Protein AF-A0A7J6W0R5-F1 (afdb_monomer)

Nearest PDB structures (foldseek):
  5ahw-assembly3_E  TM=4.841E-01  e=9.184E-01  Mycolicibacterium smegmatis MC2 155
  2y4j-assembly1_A  TM=5.210E-01  e=4.294E+00  Rhodothermus marinus
  6kpb-assembly1_C-2  TM=5.806E-01  e=5.167E+00  Arabidopsis thaliana
  1zp4-assembly1_B  TM=4.751E-01  e=4.037E+00  Escherichia coli
  6pey-assembly2_B  TM=4.528E-01  e=3.795E+00  Escherichia coli

pLDDT: mean 73.83, std 18.65, range [27.36, 92.0]

Organism: Thalictrum thalictroides (NCBI:txid46969)

Secondary structure (DSSP, 8-state):
---TT--EEEEEETTSSS-EEEEEE-TTT-----TTTTT-TT--------PPPHHHHHHHHTTS---EEEEE--S--HHHHHHHHHHHHHHHTT-SEEEEEEE--GGGHHHHHHHHHHHHGGG--SEEEEEEEES---S--STHHHHHHHHHHHHHTTSSS------TTTHHHHHHTT-----------------------------------

InterPro domains:
  IPR017896 4Fe-4S ferredoxin-type, iron-sulphur binding domain [PS51379] (21-50)
  IPR017900 4Fe-4S ferredoxin, iron-sulphur binding, conserved site [PS00198] (30-41)
  IPR021039 Iron-sulphur binding protein LdpA, C-terminal [PF12617] (60-213)
  IPR057431 Light dependent period A-like, Fe-S cluster-binding domain [PF25160] (2-49)

Sequence (213 aa):
MVCPANAISLTVNNADVHTKLKGGVITERCYGCGRCFPVCPYDKTSSIMYVRDATATSELLKRNDVDAVEIHISGRQAHNFEEFWNSLKDSIGHLKLIAVSLPDVGDLTVSLMSMMYTIMEPHLHCYNLWQLDGRPMSGDIGRGATRGAIRFACRLVTLKNRPRGTNRHTIDGLKREGLFQTSYLENNCRDEKSEVQSLDSPPSLIGGVAYGG

Foldseek 3Di:
DQQPLPQWDWDFDPPDPDGDIDTGGNPLRDPPPCSVQVVPPPNPDDDDDDDDDLVSVLVVLQVLPAQEDEAEDAPPDCVVLLVSLVSNLNRQVSYQEYEYEYACPDPCVVVSVVSSCVSCVVRHPHHYHYAYQNDGDPVDPDPVSLVSQLVSLVRQLVDPDHDAAEDDVNQVVCVVVVNDDDPPPPPPPDDDDDDDDDDDDDPSDHNGHYDDD

Structure (mmCIF, N/CA/C/O backbone):
data_AF-A0A7J6W0R5-F1
#
_entry.id   AF-A0A7J6W0R5-F1
#
loop_
_atom_site.group_PDB
_atom_site.id
_atom_site.type_symbol
_atom_site.label_atom_id
_atom_site.label_alt_id
_atom_site.label_comp_id
_atom_site.label_asym_id
_atom_site.label_entity_id
_atom_site.label_seq_id
_atom_site.pdbx_PDB_ins_code
_atom_site.Cartn_x
_atom_site.Cartn_y
_atom_site.Cartn_z
_atom_site.occupancy
_atom_site.B_iso_or_equiv
_atom_site.auth_seq_id
_atom_site.auth_comp_id
_atom_site.auth_asym_id
_atom_site.auth_atom_id
_atom_site.pdbx_PDB_model_num
ATOM 1 N N . MET A 1 1 ? -2.611 -8.319 -23.092 1.00 72.31 1 MET A N 1
ATOM 2 C CA . MET A 1 1 ? -1.541 -7.357 -22.741 1.00 72.31 1 MET A CA 1
ATOM 3 C C . MET A 1 1 ? -0.658 -7.994 -21.671 1.00 72.31 1 MET A C 1
ATOM 5 O O . MET A 1 1 ? -1.206 -8.456 -20.681 1.00 72.31 1 MET A O 1
ATOM 9 N N . VAL A 1 2 ? 0.663 -8.087 -21.880 1.00 86.88 2 VAL A N 1
ATOM 10 C CA . VAL A 1 2 ? 1.601 -8.702 -20.909 1.00 86.88 2 VAL A CA 1
ATOM 11 C C . VAL A 1 2 ? 1.889 -7.763 -19.738 1.00 86.88 2 VAL A C 1
ATOM 13 O O . VAL A 1 2 ? 1.762 -8.158 -18.583 1.00 86.88 2 VAL A O 1
ATOM 16 N N . CYS A 1 3 ? 2.279 -6.520 -20.039 1.00 89.50 3 CYS A N 1
ATOM 17 C CA . CYS A 1 3 ? 2.598 -5.499 -19.048 1.00 89.50 3 CYS A CA 1
ATOM 18 C C . CYS A 1 3 ? 1.397 -4.557 -18.879 1.00 89.50 3 CYS A C 1
ATOM 20 O O . CYS A 1 3 ? 1.148 -3.772 -19.796 1.00 89.50 3 CYS A O 1
ATOM 22 N N . PRO A 1 4 ? 0.675 -4.596 -17.744 1.00 86.94 4 PRO A N 1
ATOM 23 C CA . PRO A 1 4 ? -0.504 -3.752 -17.538 1.00 86.94 4 PRO A CA 1
ATOM 24 C C . PRO A 1 4 ? -0.189 -2.253 -17.589 1.00 86.94 4 PRO A C 1
ATOM 26 O O . PRO A 1 4 ? -0.980 -1.477 -18.105 1.00 86.94 4 PRO A O 1
ATOM 29 N N . ALA A 1 5 ? 1.001 -1.854 -17.132 1.00 86.50 5 ALA A N 1
ATOM 30 C CA . ALA A 1 5 ? 1.450 -0.460 -17.146 1.00 86.50 5 ALA A CA 1
ATOM 31 C C . ALA A 1 5 ? 2.044 -0.003 -18.491 1.00 86.50 5 ALA A C 1
ATOM 33 O O . ALA A 1 5 ? 2.631 1.077 -18.569 1.00 86.50 5 ALA A O 1
ATOM 34 N N . ASN A 1 6 ? 1.969 -0.833 -19.541 1.00 89.44 6 ASN A N 1
ATOM 35 C CA . ASN A 1 6 ? 2.582 -0.557 -20.843 1.00 89.44 6 ASN A CA 1
ATOM 36 C C . ASN A 1 6 ? 4.039 -0.045 -20.716 1.00 89.44 6 ASN A C 1
ATOM 38 O O . ASN A 1 6 ? 4.441 0.963 -21.305 1.00 89.44 6 ASN A O 1
ATOM 42 N N . ALA A 1 7 ? 4.809 -0.716 -19.854 1.00 91.19 7 ALA A N 1
ATOM 43 C CA . ALA A 1 7 ? 6.154 -0.322 -19.447 1.00 91.19 7 ALA A CA 1
ATOM 44 C C . ALA A 1 7 ? 7.253 -1.028 -20.253 1.00 91.19 7 ALA A C 1
ATOM 46 O O . ALA A 1 7 ? 8.401 -1.039 -19.832 1.00 91.19 7 ALA A O 1
ATOM 47 N N . ILE A 1 8 ? 6.921 -1.659 -21.380 1.00 90.94 8 ILE A N 1
ATOM 48 C CA . ILE A 1 8 ? 7.890 -2.329 -22.252 1.00 90.94 8 ILE A CA 1
ATOM 49 C C . ILE A 1 8 ? 7.808 -1.651 -23.612 1.00 90.94 8 ILE A C 1
ATOM 51 O O . ILE A 1 8 ? 6.757 -1.681 -24.246 1.00 90.94 8 ILE A O 1
ATOM 55 N N . SER A 1 9 ? 8.909 -1.045 -24.050 1.00 90.06 9 SER A N 1
ATOM 56 C CA . SER A 1 9 ? 9.008 -0.407 -25.361 1.00 90.06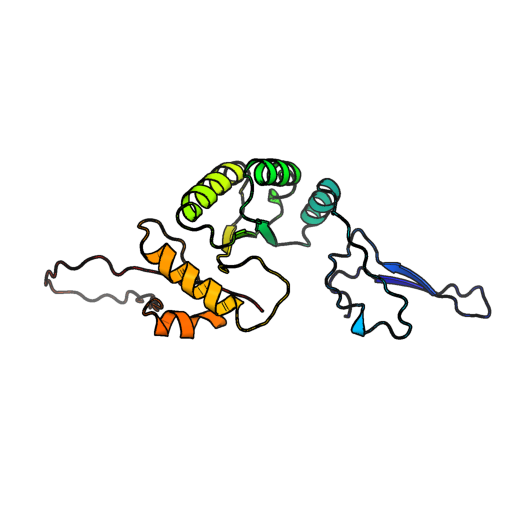 9 SER A CA 1
ATOM 57 C C . SER A 1 9 ? 10.110 -1.068 -26.166 1.00 90.06 9 SER A C 1
ATOM 59 O O . SER A 1 9 ? 11.259 -1.112 -25.732 1.00 90.06 9 SER A O 1
ATOM 61 N N . LEU A 1 10 ? 9.749 -1.596 -27.333 1.00 87.19 10 LEU A N 1
ATOM 62 C CA . LEU A 1 10 ? 10.669 -2.199 -28.286 1.00 87.19 10 LEU A CA 1
ATOM 63 C C . LEU A 1 10 ? 10.470 -1.509 -29.632 1.00 87.19 10 LEU A C 1
ATOM 65 O O . LEU A 1 10 ? 9.360 -1.440 -30.151 1.00 87.19 10 LEU A O 1
ATOM 69 N N . THR A 1 11 ? 11.558 -1.004 -30.193 1.00 82.19 11 THR A N 1
ATOM 70 C CA . THR A 1 11 ? 11.605 -0.360 -31.505 1.00 82.19 11 THR A CA 1
ATOM 71 C C . THR A 1 11 ? 12.410 -1.227 -32.458 1.00 82.19 11 THR A C 1
ATOM 73 O O . THR A 1 11 ? 13.456 -1.771 -32.094 1.00 82.19 11 THR A O 1
ATOM 76 N N . VAL A 1 12 ? 11.904 -1.384 -33.679 1.00 75.94 12 VAL A N 1
ATOM 77 C CA . VAL A 1 12 ? 12.616 -2.078 -34.753 1.00 75.94 12 VAL A CA 1
ATOM 78 C C . VAL A 1 12 ? 13.412 -1.036 -35.519 1.00 75.94 12 VAL A C 1
ATOM 80 O O . VAL A 1 12 ? 12.846 -0.064 -36.016 1.00 75.94 12 VAL A O 1
ATOM 83 N N . ASN A 1 13 ? 14.725 -1.227 -35.606 1.00 67.75 13 ASN A N 1
ATOM 84 C CA . ASN A 1 13 ? 15.558 -0.380 -36.442 1.00 67.75 13 ASN A CA 1
ATOM 85 C C . ASN A 1 13 ? 15.669 -1.028 -37.831 1.00 67.75 13 ASN A C 1
ATOM 87 O O . ASN A 1 13 ? 16.412 -1.990 -38.000 1.00 67.75 13 ASN A O 1
ATOM 91 N N . ASN A 1 14 ? 14.923 -0.516 -38.814 1.00 65.56 14 ASN A N 1
ATOM 92 C CA . ASN A 1 14 ? 14.846 -1.082 -40.175 1.00 65.56 14 ASN A CA 1
ATOM 93 C C . ASN A 1 14 ? 16.093 -0.806 -41.043 1.00 65.56 14 ASN A C 1
ATOM 95 O O . ASN A 1 14 ? 16.088 -1.105 -42.233 1.00 65.56 14 ASN A O 1
ATOM 99 N N . ALA A 1 15 ? 17.139 -0.202 -40.474 1.00 66.25 15 ALA A N 1
ATOM 100 C CA . ALA A 1 15 ? 18.350 0.195 -41.193 1.00 66.25 15 ALA A CA 1
ATOM 101 C C . ALA A 1 15 ? 19.425 -0.909 -41.283 1.00 66.25 15 ALA A C 1
ATOM 103 O O . ALA A 1 15 ? 20.372 -0.748 -42.044 1.00 66.25 15 ALA A O 1
ATOM 104 N N . ASP A 1 16 ? 19.287 -2.016 -40.542 1.00 57.34 16 ASP A N 1
ATOM 105 C CA . ASP A 1 16 ? 20.231 -3.142 -40.558 1.00 57.34 16 ASP A CA 1
ATOM 106 C C . ASP A 1 16 ? 19.579 -4.407 -41.141 1.00 57.34 16 ASP A C 1
ATOM 108 O O . ASP A 1 16 ? 18.449 -4.756 -40.799 1.00 57.34 16 ASP A O 1
ATOM 112 N N . VAL A 1 17 ? 20.332 -5.144 -41.969 1.00 58.38 17 VAL A N 1
ATOM 113 C CA . VAL A 1 17 ? 19.945 -6.441 -42.577 1.00 58.38 17 VAL A CA 1
ATOM 114 C C . VAL A 1 17 ? 19.632 -7.510 -41.513 1.00 58.38 17 VAL A C 1
ATOM 116 O O . VAL A 1 17 ? 18.913 -8.474 -41.769 1.00 58.38 17 VAL A O 1
ATOM 119 N N . HIS A 1 18 ? 20.110 -7.303 -40.284 1.00 62.31 18 HIS A N 1
ATOM 120 C CA . HIS A 1 18 ? 19.675 -8.022 -39.095 1.00 62.31 18 HIS A CA 1
ATOM 121 C C . HIS A 1 18 ? 18.742 -7.129 -38.274 1.00 62.31 18 HIS A C 1
ATOM 123 O O . HIS A 1 18 ? 19.187 -6.164 -37.655 1.00 62.31 18 HIS A O 1
ATOM 129 N N . THR A 1 19 ? 17.452 -7.470 -38.221 1.00 61.59 19 THR A N 1
ATOM 130 C CA . THR A 1 19 ? 16.448 -6.782 -37.394 1.00 61.59 19 THR A CA 1
ATOM 131 C C . THR A 1 19 ? 16.847 -6.800 -35.917 1.00 61.59 19 THR A C 1
ATOM 133 O O . THR A 1 19 ? 16.571 -7.756 -35.191 1.00 61.59 19 THR A O 1
ATOM 136 N N . LYS A 1 20 ? 17.505 -5.734 -35.455 1.00 67.38 20 LYS A N 1
ATOM 137 C CA . LYS A 1 20 ? 17.895 -5.555 -34.056 1.00 67.38 20 LYS A CA 1
ATOM 138 C C . LYS A 1 20 ? 16.805 -4.771 -33.333 1.00 67.38 20 LYS A C 1
ATOM 140 O O . LYS A 1 20 ? 16.602 -3.585 -33.592 1.00 67.38 20 LYS A O 1
ATOM 145 N N . LEU A 1 21 ? 16.108 -5.440 -32.416 1.00 71.44 21 LEU A N 1
ATOM 146 C CA . LEU A 1 21 ? 15.187 -4.784 -31.489 1.00 71.44 21 LEU A CA 1
ATOM 147 C C . LEU A 1 21 ? 15.998 -3.904 -30.527 1.00 71.44 21 LEU A C 1
ATOM 149 O O . LEU A 1 21 ? 16.928 -4.383 -29.876 1.00 71.44 21 LEU A O 1
ATOM 153 N N . LYS A 1 22 ? 15.654 -2.617 -30.443 1.00 76.75 22 LYS A N 1
ATOM 154 C CA . LYS A 1 22 ? 16.200 -1.671 -29.461 1.00 76.75 22 LYS A CA 1
ATOM 155 C C . LYS A 1 22 ? 15.103 -1.246 -28.494 1.00 76.75 22 LYS A C 1
ATOM 157 O O . LYS A 1 22 ? 14.003 -0.911 -28.922 1.00 76.75 22 LYS A O 1
ATOM 162 N N . GLY A 1 23 ? 15.411 -1.221 -27.204 1.00 84.00 23 GLY A N 1
ATOM 163 C CA . GLY A 1 23 ? 14.486 -0.788 -26.159 1.00 84.00 23 GLY A CA 1
ATOM 164 C C . GLY A 1 23 ? 14.535 -1.699 -24.939 1.00 84.00 23 GLY A C 1
ATOM 165 O O . GLY A 1 23 ? 15.492 -2.451 -24.759 1.00 84.00 23 GLY A O 1
ATOM 166 N N . GLY A 1 24 ? 13.516 -1.615 -24.092 1.00 89.12 24 GLY A N 1
ATOM 167 C CA . GLY A 1 24 ? 13.458 -2.341 -22.834 1.00 89.12 24 GLY A CA 1
ATOM 168 C C . GLY A 1 24 ? 12.346 -1.844 -21.921 1.00 89.12 24 GLY A C 1
ATOM 169 O O . GLY A 1 24 ? 11.292 -1.390 -22.374 1.00 89.12 24 GLY A O 1
ATOM 170 N N . VAL A 1 25 ? 12.587 -1.967 -20.618 1.00 90.44 25 VAL A N 1
ATOM 171 C CA . VAL A 1 25 ? 11.647 -1.547 -19.580 1.00 90.44 25 VAL A CA 1
ATOM 172 C C . VAL A 1 25 ? 11.726 -0.032 -19.384 1.00 90.44 25 VAL A C 1
ATOM 174 O O . VAL A 1 25 ? 12.801 0.508 -19.148 1.00 90.44 25 VAL A O 1
ATOM 177 N N . ILE A 1 26 ? 10.577 0.639 -19.448 1.00 89.56 26 ILE A N 1
ATOM 178 C CA . ILE A 1 26 ? 10.395 2.036 -19.048 1.00 89.56 26 ILE A CA 1
ATOM 179 C C . ILE A 1 26 ? 10.266 2.061 -17.521 1.00 89.56 26 ILE A C 1
ATOM 181 O O . ILE A 1 26 ? 9.220 1.711 -16.962 1.00 89.56 26 ILE A O 1
ATOM 185 N N . THR A 1 27 ? 11.343 2.441 -16.840 1.00 86.25 27 THR A N 1
ATOM 186 C CA . THR A 1 27 ? 11.489 2.410 -15.375 1.00 86.25 27 THR A CA 1
ATOM 187 C C . THR A 1 27 ? 10.445 3.253 -14.641 1.00 86.25 27 THR A C 1
ATOM 189 O O . THR A 1 27 ? 9.984 2.899 -13.555 1.00 86.25 27 THR A O 1
ATOM 192 N N . GLU A 1 28 ? 9.966 4.321 -15.271 1.00 82.25 28 GLU A N 1
ATOM 193 C CA . GLU A 1 28 ? 8.994 5.260 -14.705 1.00 82.25 28 GLU A CA 1
ATOM 194 C C . GLU A 1 28 ? 7.575 4.672 -14.680 1.00 82.25 28 GLU A C 1
ATOM 196 O O . GLU A 1 28 ? 6.724 5.133 -13.919 1.00 82.25 28 GLU A O 1
ATOM 201 N N . ARG A 1 29 ? 7.315 3.628 -15.477 1.00 83.62 29 ARG A N 1
ATOM 202 C CA . ARG A 1 29 ? 6.020 2.928 -15.552 1.00 83.62 29 ARG A CA 1
ATOM 203 C C . ARG A 1 29 ? 6.056 1.537 -14.922 1.00 83.62 29 ARG A C 1
ATOM 205 O O . ARG A 1 29 ? 5.021 1.004 -14.535 1.00 83.62 29 ARG A O 1
ATOM 212 N N . CYS A 1 30 ? 7.229 0.913 -14.850 1.00 86.75 30 CYS A N 1
ATOM 213 C CA . CYS A 1 30 ? 7.358 -0.430 -14.303 1.00 86.75 30 CYS A CA 1
ATOM 214 C C . CYS A 1 30 ? 7.174 -0.421 -12.780 1.00 86.75 30 CYS A C 1
ATOM 216 O O . CYS A 1 30 ? 7.905 0.256 -12.064 1.00 86.75 30 CYS A O 1
ATOM 218 N N . TYR A 1 31 ? 6.226 -1.222 -12.296 1.00 82.88 31 TYR A N 1
ATOM 219 C CA . TYR A 1 31 ? 5.953 -1.422 -10.869 1.00 82.88 31 TYR A CA 1
ATOM 220 C C . TYR A 1 31 ? 6.352 -2.830 -10.390 1.00 82.88 31 TYR A C 1
ATOM 222 O O . TYR A 1 31 ? 5.893 -3.302 -9.357 1.00 82.88 31 TYR A O 1
ATOM 230 N N . GLY A 1 32 ? 7.182 -3.539 -11.164 1.00 86.06 32 GLY A N 1
ATOM 231 C CA . GLY A 1 32 ? 7.791 -4.795 -10.717 1.00 86.06 32 GLY A CA 1
ATOM 232 C C . GLY A 1 32 ? 6.864 -6.015 -10.661 1.00 86.06 32 GLY A C 1
ATOM 233 O O . GLY A 1 32 ? 7.223 -7.003 -10.038 1.00 86.06 32 GLY A O 1
ATOM 234 N N . CYS A 1 33 ? 5.710 -6.014 -11.344 1.00 86.00 33 CYS A N 1
ATOM 235 C CA . CYS A 1 33 ? 4.748 -7.135 -11.300 1.00 86.00 33 CYS A CA 1
ATOM 236 C C . CYS A 1 33 ? 5.267 -8.502 -11.781 1.00 86.00 33 CYS A C 1
ATOM 238 O O . CYS A 1 33 ? 4.556 -9.497 -11.671 1.00 86.00 33 CYS A O 1
ATOM 240 N N . GLY A 1 34 ? 6.436 -8.548 -12.422 1.00 88.62 34 GLY A N 1
ATOM 241 C CA . GLY A 1 34 ? 7.076 -9.781 -12.879 1.00 88.62 34 GLY A CA 1
ATOM 242 C C . GLY A 1 34 ? 6.381 -10.529 -14.025 1.00 88.62 34 GLY A C 1
ATOM 243 O O . GLY A 1 34 ? 6.931 -11.501 -14.531 1.00 88.62 34 GLY A O 1
ATOM 244 N N . ARG A 1 35 ? 5.223 -10.065 -14.515 1.00 89.81 35 ARG A N 1
ATOM 245 C CA . ARG A 1 35 ? 4.469 -10.718 -15.608 1.00 89.81 35 ARG A CA 1
ATOM 246 C C . ARG A 1 35 ? 5.262 -10.874 -16.910 1.00 89.81 35 ARG A C 1
ATOM 248 O O . ARG A 1 35 ? 4.903 -11.699 -17.742 1.00 89.81 35 ARG A O 1
ATOM 255 N N . CYS A 1 36 ? 6.320 -10.085 -17.094 1.00 90.06 36 CYS A N 1
ATOM 256 C CA . CYS A 1 36 ? 7.204 -10.161 -18.253 1.00 90.06 36 CYS A CA 1
ATOM 257 C C . CYS A 1 36 ? 8.214 -11.319 -18.201 1.00 90.06 36 CYS A C 1
ATOM 259 O O . CYS A 1 36 ? 8.622 -11.768 -19.267 1.00 90.06 36 CYS A O 1
ATOM 261 N N . PHE A 1 37 ? 8.586 -11.818 -17.015 1.00 88.44 37 PHE A N 1
ATOM 262 C CA . PHE A 1 37 ? 9.573 -12.895 -16.875 1.00 88.44 37 PHE A CA 1
ATOM 263 C C . PHE A 1 37 ? 9.149 -14.195 -17.569 1.00 88.44 37 PHE A C 1
ATOM 265 O O . PHE A 1 37 ? 9.874 -14.634 -18.457 1.00 88.44 37 PHE A O 1
ATOM 272 N N . PRO A 1 38 ? 7.980 -14.796 -17.259 1.00 89.00 38 PRO A N 1
ATOM 273 C CA . PRO A 1 38 ? 7.630 -16.110 -17.804 1.00 89.00 38 PRO A CA 1
ATOM 274 C C . PRO A 1 38 ? 7.327 -16.093 -19.307 1.00 89.00 38 PRO A C 1
ATOM 276 O O . PRO A 1 38 ? 7.194 -17.149 -19.913 1.00 89.00 38 PRO A O 1
ATOM 279 N N . VAL A 1 39 ? 7.175 -14.910 -19.909 1.00 88.94 39 VAL A N 1
ATOM 280 C CA . VAL A 1 39 ? 6.840 -14.763 -21.331 1.00 88.94 39 VAL A CA 1
ATOM 281 C C . VAL A 1 39 ? 8.016 -14.286 -22.177 1.00 88.94 39 VAL A C 1
ATOM 283 O O . VAL A 1 39 ? 7.849 -14.139 -23.384 1.00 88.94 39 VAL A O 1
ATOM 286 N N . CYS A 1 40 ? 9.179 -13.995 -21.582 1.00 86.94 40 CYS A N 1
ATOM 287 C CA . CYS A 1 40 ? 10.360 -13.590 -22.338 1.00 86.94 40 CYS A CA 1
ATOM 288 C C . CYS A 1 40 ? 10.982 -14.830 -23.004 1.00 86.94 40 CYS A C 1
ATOM 290 O O . CYS A 1 40 ? 11.569 -15.646 -22.306 1.00 86.94 40 CYS A O 1
ATOM 292 N N . PRO A 1 41 ? 10.922 -14.984 -24.340 1.00 84.19 41 PRO A N 1
ATOM 293 C CA . PRO A 1 41 ? 11.360 -16.222 -24.991 1.00 84.19 41 PRO A CA 1
ATOM 294 C C . PRO A 1 41 ? 12.887 -16.385 -25.052 1.00 84.19 41 PRO A C 1
ATOM 296 O O . PRO A 1 41 ? 13.377 -17.429 -25.465 1.00 84.19 41 PRO A O 1
ATOM 299 N N . TYR A 1 42 ? 13.642 -15.343 -24.697 1.00 83.75 42 TYR A N 1
ATOM 300 C CA . TYR A 1 42 ? 15.098 -15.285 -24.853 1.00 83.75 42 TYR A CA 1
ATOM 301 C C . TYR A 1 42 ? 15.841 -15.094 -23.525 1.00 83.75 42 TYR A C 1
ATOM 303 O O . TYR A 1 42 ? 17.039 -14.798 -23.551 1.00 83.75 42 TYR A O 1
ATOM 311 N N . ASP A 1 43 ? 15.128 -15.156 -22.394 1.00 80.19 43 ASP A N 1
ATOM 312 C CA . ASP A 1 43 ? 15.669 -14.920 -21.048 1.00 80.19 43 ASP A CA 1
ATOM 313 C C . ASP A 1 43 ? 16.497 -13.625 -20.939 1.00 80.19 43 ASP A C 1
ATOM 315 O O . ASP A 1 43 ? 17.523 -13.548 -20.265 1.00 80.19 43 ASP A O 1
ATOM 319 N N . LYS A 1 44 ? 16.067 -12.569 -21.646 1.00 84.00 44 LYS A N 1
ATOM 320 C CA . LYS A 1 44 ? 16.750 -11.259 -21.671 1.00 84.00 44 LYS A CA 1
ATOM 321 C C . LYS A 1 44 ? 16.249 -10.285 -20.606 1.00 84.00 44 LYS A C 1
ATOM 323 O O . LYS A 1 44 ? 16.729 -9.157 -20.545 1.00 84.00 44 LYS A O 1
ATOM 328 N N . THR A 1 45 ? 15.282 -10.686 -19.786 1.00 85.31 45 THR A N 1
ATOM 329 C CA . THR A 1 45 ? 14.771 -9.880 -18.672 1.00 85.31 45 THR A CA 1
ATOM 330 C C . THR A 1 45 ? 15.453 -10.274 -17.370 1.00 85.31 45 THR A C 1
ATOM 332 O O . THR A 1 45 ? 15.429 -11.442 -16.997 1.00 85.31 45 THR A O 1
ATOM 335 N N . SER A 1 46 ? 15.985 -9.297 -16.639 1.00 86.56 46 SER A N 1
ATOM 336 C CA . SER A 1 46 ? 16.535 -9.476 -15.292 1.00 86.56 46 SER A CA 1
ATOM 337 C C . SER A 1 46 ? 15.773 -8.625 -14.276 1.00 86.56 46 SER A C 1
ATOM 339 O O . SER A 1 46 ? 15.355 -7.510 -14.591 1.00 86.56 46 SER A O 1
ATOM 341 N N . SER A 1 47 ? 15.622 -9.118 -13.046 1.00 85.69 47 SER A N 1
ATOM 342 C CA . SER A 1 47 ? 15.141 -8.323 -11.911 1.00 85.69 47 SER A CA 1
ATOM 343 C C . SER A 1 47 ? 16.316 -7.703 -11.166 1.00 85.69 47 SER A C 1
ATOM 345 O O . SER A 1 47 ? 17.267 -8.407 -10.830 1.00 85.69 47 SER A O 1
ATOM 347 N N . ILE A 1 48 ? 16.208 -6.422 -10.834 1.00 85.06 48 ILE A N 1
ATOM 348 C CA . ILE A 1 48 ? 17.088 -5.765 -9.868 1.00 85.06 48 ILE A CA 1
ATOM 349 C C . ILE A 1 48 ? 16.245 -5.261 -8.703 1.00 85.06 48 ILE A C 1
ATOM 351 O O . ILE A 1 48 ? 15.128 -4.780 -8.901 1.00 85.06 48 ILE A O 1
ATOM 355 N N . MET A 1 49 ? 16.772 -5.381 -7.489 1.00 81.06 49 MET A N 1
ATOM 356 C CA . MET A 1 49 ? 16.184 -4.706 -6.340 1.00 81.06 49 MET A CA 1
ATOM 357 C C . MET A 1 49 ? 16.564 -3.233 -6.407 1.00 81.06 49 MET A C 1
ATOM 359 O O . MET A 1 49 ? 17.740 -2.898 -6.529 1.00 81.06 49 MET A O 1
ATOM 363 N N . TYR A 1 50 ? 15.570 -2.361 -6.321 1.00 80.25 50 TYR A N 1
ATOM 364 C CA . TYR A 1 50 ? 15.783 -0.929 -6.199 1.00 80.25 50 TYR A CA 1
ATOM 365 C C . TYR A 1 50 ? 14.767 -0.357 -5.220 1.00 80.25 50 TYR A C 1
ATOM 367 O O . TYR A 1 50 ? 13.652 -0.865 -5.090 1.00 80.25 50 TYR A O 1
ATOM 375 N N . VAL A 1 51 ? 15.164 0.705 -4.530 1.00 81.38 51 VAL A N 1
ATOM 376 C CA . VAL A 1 51 ? 14.231 1.542 -3.782 1.00 81.38 51 VAL A CA 1
ATOM 377 C C . VAL A 1 51 ? 13.736 2.595 -4.756 1.00 81.38 51 VAL A C 1
ATOM 379 O O . VAL A 1 51 ? 14.539 3.307 -5.362 1.00 81.38 51 VAL A O 1
ATOM 382 N N . ARG A 1 52 ? 12.421 2.653 -4.968 1.00 80.62 52 ARG A N 1
ATOM 383 C CA . ARG A 1 52 ? 11.845 3.707 -5.794 1.00 80.62 52 ARG A CA 1
ATOM 384 C C . ARG A 1 52 ? 11.873 4.999 -5.000 1.00 80.62 52 ARG A C 1
ATOM 386 O O . ARG A 1 52 ? 11.419 5.037 -3.862 1.00 80.62 52 ARG A O 1
ATOM 393 N N . ASP A 1 53 ? 12.405 6.031 -5.628 1.00 84.38 53 ASP A N 1
ATOM 394 C CA . ASP A 1 53 ? 12.436 7.359 -5.048 1.00 84.38 53 ASP A CA 1
ATOM 395 C C . ASP A 1 53 ? 11.013 7.884 -4.766 1.00 84.38 53 ASP A C 1
ATOM 397 O O . ASP A 1 53 ? 10.050 7.589 -5.493 1.00 84.38 53 ASP A O 1
ATOM 401 N N . ALA A 1 54 ? 10.882 8.650 -3.685 1.00 85.31 54 ALA A N 1
ATOM 402 C CA . ALA A 1 54 ? 9.606 9.200 -3.254 1.00 85.31 54 ALA A CA 1
ATOM 403 C C . ALA A 1 54 ? 9.060 10.232 -4.247 1.00 85.31 54 ALA A C 1
ATOM 405 O O . ALA A 1 54 ? 7.867 10.210 -4.545 1.00 85.31 54 ALA A O 1
ATOM 406 N N . THR A 1 55 ? 9.917 11.076 -4.831 1.00 86.88 55 THR A N 1
ATOM 407 C CA . THR A 1 55 ? 9.515 12.034 -5.870 1.00 86.88 55 THR A CA 1
ATOM 408 C C . THR A 1 55 ? 9.021 11.301 -7.111 1.00 86.88 55 THR A C 1
ATOM 410 O O . THR A 1 55 ? 7.945 11.611 -7.615 1.00 86.88 55 THR A O 1
ATOM 413 N N . ALA A 1 56 ? 9.730 10.263 -7.563 1.00 85.44 56 ALA A N 1
ATOM 414 C CA . ALA A 1 56 ? 9.278 9.444 -8.692 1.00 85.44 56 ALA A CA 1
ATOM 415 C C . ALA A 1 56 ? 7.923 8.754 -8.430 1.00 85.44 56 ALA A C 1
ATOM 417 O O . ALA A 1 56 ? 7.120 8.574 -9.348 1.00 85.44 56 ALA A O 1
ATOM 418 N N . THR A 1 57 ? 7.659 8.361 -7.182 1.00 87.06 57 THR A N 1
ATOM 419 C CA . THR A 1 57 ? 6.365 7.795 -6.773 1.00 87.06 57 THR A CA 1
ATOM 420 C C . THR A 1 57 ? 5.280 8.869 -6.744 1.00 87.06 57 THR A C 1
ATOM 422 O O . THR A 1 57 ? 4.226 8.665 -7.334 1.00 87.06 57 THR A O 1
ATOM 425 N N . SER A 1 58 ? 5.560 10.032 -6.157 1.00 89.12 58 SER A N 1
ATOM 426 C CA . SER A 1 58 ? 4.664 11.193 -6.128 1.00 89.12 58 SER A CA 1
ATOM 427 C C . SER A 1 58 ? 4.233 11.620 -7.537 1.00 89.12 58 SER A C 1
ATOM 429 O O . SER A 1 58 ? 3.041 11.753 -7.810 1.00 89.12 58 SER A O 1
ATOM 431 N N . GLU A 1 59 ? 5.177 11.718 -8.478 1.00 87.50 59 GLU A N 1
ATOM 432 C CA . GLU A 1 59 ? 4.877 12.038 -9.878 1.00 87.50 59 GLU A CA 1
ATOM 433 C C . GLU A 1 59 ? 4.039 10.962 -10.572 1.00 87.50 59 GLU A C 1
ATOM 435 O O . GLU A 1 59 ? 3.213 11.296 -11.417 1.00 87.50 59 GLU A O 1
ATOM 440 N N . LEU A 1 60 ? 4.194 9.680 -10.215 1.00 85.38 60 LEU A N 1
ATOM 441 C CA . LEU A 1 60 ? 3.314 8.627 -10.727 1.00 85.38 60 LEU A CA 1
AT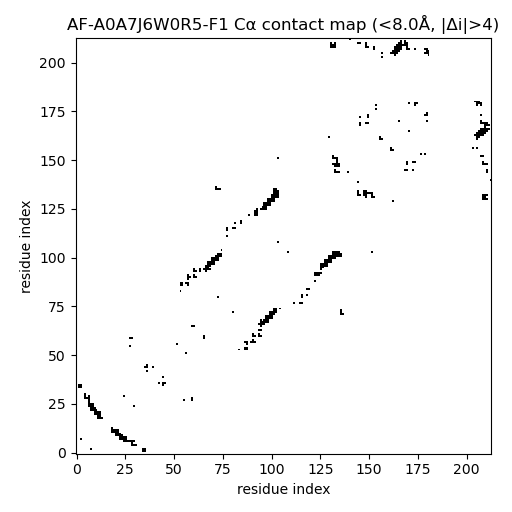OM 442 C C . LEU A 1 60 ? 1.873 8.840 -10.246 1.00 85.38 60 LEU A C 1
ATOM 444 O O . LEU A 1 60 ? 0.959 8.804 -11.062 1.00 85.38 60 LEU A O 1
ATOM 448 N N . LEU A 1 61 ? 1.672 9.089 -8.951 1.00 88.38 61 LEU A N 1
ATOM 449 C CA . LEU A 1 61 ? 0.334 9.232 -8.368 1.00 88.38 61 LEU A CA 1
ATOM 450 C C . LEU A 1 61 ? -0.413 10.466 -8.914 1.00 88.38 61 LEU A C 1
ATOM 452 O O . LEU A 1 61 ? -1.631 10.432 -9.062 1.00 88.38 61 LEU A O 1
ATOM 456 N N . LYS A 1 62 ? 0.303 11.526 -9.314 1.00 89.81 62 LYS A N 1
ATOM 457 C CA . LYS A 1 62 ? -0.283 12.730 -9.939 1.00 89.81 62 LYS A CA 1
ATOM 458 C C . LYS A 1 62 ? -0.837 12.515 -11.353 1.00 89.81 62 LYS A C 1
ATOM 460 O O . LYS A 1 62 ? -1.575 13.363 -11.852 1.00 89.81 62 LYS A O 1
ATOM 465 N N . ARG A 1 63 ? -0.501 11.411 -12.034 1.00 84.88 63 ARG A N 1
ATOM 466 C CA . ARG A 1 63 ? -0.906 11.163 -13.437 1.00 84.88 63 ARG A CA 1
ATOM 467 C C . ARG A 1 63 ? -2.391 10.830 -13.606 1.00 84.88 63 ARG A C 1
ATOM 469 O O . ARG A 1 63 ? -2.839 10.709 -14.744 1.00 84.88 63 ARG A O 1
ATOM 476 N N . ASN A 1 64 ? -3.149 10.728 -12.509 1.00 76.12 64 ASN A N 1
ATOM 477 C CA . ASN A 1 64 ? -4.575 10.376 -12.473 1.00 76.12 64 ASN A CA 1
ATOM 478 C C . ASN A 1 64 ? -4.909 9.022 -13.142 1.00 76.12 64 ASN A C 1
ATOM 480 O O . ASN A 1 64 ? -6.057 8.776 -13.502 1.00 76.12 64 ASN A O 1
ATOM 484 N N . ASP A 1 65 ? -3.919 8.143 -13.322 1.00 82.75 65 ASP A N 1
ATOM 485 C CA . ASP A 1 65 ? -4.073 6.761 -13.797 1.00 82.75 65 ASP A CA 1
ATOM 486 C C . ASP A 1 65 ? -3.959 5.732 -12.655 1.00 82.75 65 ASP A C 1
ATOM 488 O O . ASP A 1 65 ? -4.118 4.529 -12.872 1.00 82.75 65 ASP A O 1
ATOM 492 N N . VAL A 1 66 ? -3.733 6.213 -11.428 1.00 85.81 66 VAL A N 1
ATOM 493 C CA . VAL A 1 66 ? -3.715 5.436 -10.190 1.00 85.81 66 VAL A CA 1
ATOM 494 C C . VAL A 1 66 ? -4.819 5.952 -9.274 1.00 85.81 66 VAL A C 1
ATOM 496 O O . VAL A 1 66 ? -4.726 7.044 -8.728 1.00 85.81 66 VAL A O 1
ATOM 499 N N . ASP A 1 67 ? -5.861 5.144 -9.083 1.00 89.31 67 ASP A N 1
ATOM 500 C CA . ASP A 1 67 ? -6.981 5.487 -8.197 1.00 89.31 67 ASP A CA 1
ATOM 501 C C . ASP A 1 67 ? -6.709 5.139 -6.728 1.00 89.31 67 ASP A C 1
ATOM 503 O O . ASP A 1 67 ? -7.339 5.698 -5.828 1.00 89.31 67 ASP A O 1
ATOM 507 N N . ALA A 1 68 ? -5.812 4.187 -6.469 1.00 90.69 68 ALA A N 1
ATOM 508 C CA . ALA A 1 68 ? -5.570 3.670 -5.133 1.00 90.69 68 ALA A CA 1
ATOM 509 C C . ALA A 1 68 ? -4.120 3.235 -4.932 1.00 90.69 68 ALA A C 1
ATOM 511 O O . ALA A 1 68 ? -3.475 2.750 -5.863 1.00 90.69 68 ALA A O 1
ATOM 512 N N . VAL A 1 69 ? -3.640 3.350 -3.694 1.00 89.06 69 VAL A N 1
ATOM 513 C CA . VAL A 1 69 ? -2.337 2.824 -3.270 1.00 89.06 69 VAL A CA 1
ATOM 514 C C . VAL A 1 69 ? -2.498 1.943 -2.039 1.00 89.06 69 VAL A C 1
ATOM 516 O O . VAL A 1 69 ? -3.345 2.200 -1.183 1.00 89.06 69 VAL A O 1
ATOM 519 N N . GLU A 1 70 ? -1.661 0.916 -1.948 1.00 89.31 70 GLU A N 1
ATOM 520 C CA . GLU A 1 70 ? -1.504 0.082 -0.763 1.00 89.31 70 GLU A CA 1
ATOM 521 C C . GLU A 1 70 ? -0.114 0.306 -0.162 1.00 89.31 70 GLU A C 1
ATOM 523 O O . GLU A 1 70 ? 0.898 0.273 -0.865 1.00 89.31 70 GLU A O 1
ATOM 528 N N . ILE A 1 71 ? -0.066 0.551 1.145 1.00 88.12 71 ILE A N 1
ATOM 529 C CA . ILE A 1 71 ? 1.154 0.823 1.900 1.00 88.12 71 ILE A CA 1
ATOM 530 C C . ILE A 1 71 ? 1.352 -0.304 2.910 1.00 88.12 71 ILE A C 1
ATOM 532 O O . ILE A 1 71 ? 0.571 -0.445 3.849 1.00 88.12 71 ILE A O 1
ATOM 536 N N . HIS A 1 72 ? 2.423 -1.084 2.753 1.00 86.69 72 HIS A N 1
ATOM 537 C CA . HIS A 1 72 ? 2.809 -2.106 3.728 1.00 86.69 72 HIS A CA 1
ATOM 538 C C . HIS A 1 72 ? 3.769 -1.542 4.754 1.00 86.69 72 HIS A C 1
ATOM 540 O O . HIS A 1 72 ? 4.822 -1.006 4.409 1.00 86.69 72 HIS A O 1
ATOM 546 N N . ILE A 1 73 ? 3.449 -1.753 6.024 1.00 84.19 73 ILE A N 1
ATOM 547 C CA . ILE A 1 73 ? 4.286 -1.311 7.129 1.00 84.19 73 ILE A CA 1
ATOM 548 C C . ILE A 1 73 ? 4.796 -2.537 7.874 1.00 84.19 73 ILE A C 1
ATOM 550 O O . ILE A 1 73 ? 4.042 -3.436 8.218 1.00 84.19 73 ILE A O 1
ATOM 554 N N . SER A 1 74 ? 6.094 -2.585 8.164 1.00 75.19 74 SER A N 1
ATOM 555 C CA . SER A 1 74 ? 6.731 -3.723 8.845 1.00 75.19 74 SER A CA 1
ATOM 556 C C . SER A 1 74 ? 6.504 -3.751 10.367 1.00 75.19 74 SER A C 1
ATOM 558 O O . SER A 1 74 ? 7.050 -4.609 11.059 1.00 75.19 74 SER A O 1
ATOM 560 N N . GLY A 1 75 ? 5.729 -2.802 10.905 1.00 66.38 75 GLY A N 1
ATOM 561 C CA . GLY A 1 75 ? 5.498 -2.608 12.341 1.00 66.38 75 GLY A CA 1
ATOM 562 C C . GLY A 1 75 ? 6.662 -1.944 13.089 1.00 66.38 75 GLY A C 1
ATOM 563 O O . GLY A 1 75 ? 6.588 -1.776 14.304 1.00 66.38 75 GLY A O 1
ATOM 564 N N . ARG A 1 76 ? 7.745 -1.562 12.394 1.00 64.06 76 ARG A N 1
ATOM 565 C CA . ARG A 1 76 ? 8.934 -0.954 13.004 1.00 64.06 76 ARG A CA 1
ATOM 566 C C . ARG A 1 76 ? 9.003 0.542 12.696 1.00 64.06 76 ARG A C 1
ATOM 568 O O . ARG A 1 76 ? 9.257 0.930 11.565 1.00 64.06 76 ARG A O 1
ATOM 575 N N . GLN A 1 77 ? 8.879 1.329 13.764 1.00 65.69 77 GLN A N 1
ATOM 576 C CA . GLN A 1 77 ? 9.238 2.747 13.873 1.00 65.69 77 GLN A CA 1
ATOM 577 C C . GLN A 1 77 ? 8.355 3.723 13.070 1.00 65.69 77 GLN A C 1
ATOM 579 O O . GLN A 1 77 ? 8.498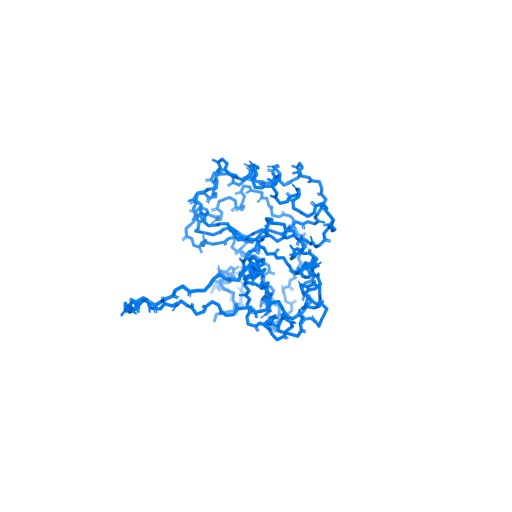 3.889 11.865 1.00 65.69 77 GLN A O 1
ATOM 584 N N . ALA A 1 78 ? 7.497 4.445 13.789 1.00 72.94 78 ALA A N 1
ATOM 585 C CA . ALA A 1 78 ? 6.562 5.435 13.255 1.00 72.94 78 ALA A CA 1
ATOM 586 C C . ALA A 1 78 ? 7.200 6.578 12.456 1.00 72.94 78 ALA A C 1
ATOM 588 O O . ALA A 1 78 ? 6.613 7.031 11.481 1.00 72.94 78 ALA A O 1
ATOM 589 N N . HIS A 1 79 ? 8.411 7.001 12.830 1.00 81.75 79 HIS A N 1
ATOM 590 C CA . HIS A 1 79 ? 9.114 8.089 12.144 1.00 81.75 79 HIS A CA 1
ATOM 591 C C . HIS A 1 79 ? 9.345 7.800 10.648 1.00 81.75 79 HIS A C 1
ATOM 593 O O . HIS A 1 79 ? 9.155 8.685 9.824 1.00 81.75 79 HIS A O 1
ATOM 599 N N . ASN A 1 80 ? 9.642 6.546 10.280 1.00 86.44 80 ASN A N 1
ATOM 600 C CA . ASN A 1 80 ? 9.798 6.136 8.881 1.00 86.44 80 ASN A CA 1
ATOM 601 C C . ASN A 1 80 ? 8.487 6.292 8.108 1.00 86.44 80 ASN A C 1
ATOM 603 O O . ASN A 1 80 ? 8.493 6.635 6.930 1.00 86.44 80 ASN A O 1
ATOM 607 N N . PHE A 1 81 ? 7.358 6.007 8.764 1.00 88.38 81 PHE A N 1
ATOM 608 C CA . PHE A 1 81 ? 6.046 6.172 8.153 1.00 88.38 81 PHE A CA 1
ATOM 609 C C . PHE A 1 81 ? 5.708 7.650 7.969 1.00 88.38 81 PHE A C 1
ATOM 611 O O . PHE A 1 81 ? 5.201 8.018 6.918 1.00 88.38 81 PHE A O 1
ATOM 618 N N . GLU A 1 82 ? 6.018 8.494 8.951 1.00 90.56 82 GLU A N 1
ATOM 619 C CA . GLU A 1 82 ? 5.821 9.940 8.852 1.00 90.56 82 GLU A CA 1
ATOM 620 C C . GLU A 1 82 ? 6.668 10.564 7.739 1.00 90.56 82 GLU A C 1
ATOM 622 O O . GLU A 1 82 ? 6.141 11.310 6.917 1.00 90.56 82 GLU A O 1
ATOM 627 N N . GLU A 1 83 ? 7.955 10.224 7.657 1.00 90.56 83 GLU A N 1
ATOM 628 C CA . GLU A 1 83 ? 8.839 10.694 6.586 1.00 90.56 83 GLU A CA 1
ATOM 629 C C . GLU A 1 83 ? 8.330 10.245 5.209 1.00 90.56 83 GLU A C 1
ATOM 631 O O . GLU A 1 83 ? 8.180 11.062 4.297 1.00 90.56 83 GLU A O 1
ATOM 636 N N . PHE A 1 84 ? 7.971 8.964 5.082 1.00 89.25 84 PHE A N 1
ATOM 637 C CA . PHE A 1 84 ? 7.371 8.418 3.869 1.00 89.25 84 PHE A CA 1
ATOM 638 C C . PHE A 1 84 ? 6.069 9.140 3.499 1.00 89.25 84 PHE A C 1
ATOM 640 O O . PHE A 1 84 ? 5.908 9.577 2.361 1.00 89.25 84 PHE A O 1
ATOM 647 N N . TRP A 1 85 ? 5.152 9.313 4.448 1.00 91.50 85 TRP A N 1
ATOM 648 C CA . TRP A 1 85 ? 3.872 9.976 4.215 1.00 91.50 85 TRP A CA 1
ATOM 649 C C . TRP A 1 85 ? 4.062 11.429 3.772 1.00 91.50 85 TRP A C 1
ATOM 651 O O . TRP A 1 85 ? 3.493 11.860 2.767 1.00 91.50 85 TRP A O 1
ATOM 661 N N . ASN A 1 86 ? 4.939 12.164 4.457 1.00 91.44 86 ASN A N 1
ATOM 662 C CA . ASN A 1 86 ? 5.275 13.544 4.122 1.00 91.44 86 ASN A CA 1
ATOM 663 C C . ASN A 1 86 ? 5.913 13.670 2.735 1.00 91.44 86 ASN A C 1
ATOM 665 O O . ASN A 1 86 ? 5.670 14.661 2.047 1.00 91.44 86 ASN A O 1
ATOM 669 N N . SER A 1 87 ? 6.675 12.667 2.293 1.00 91.00 87 SER A N 1
ATOM 670 C CA . SER A 1 87 ? 7.252 12.639 0.944 1.00 91.00 87 SER A CA 1
ATOM 671 C C . SER A 1 87 ? 6.202 12.484 -0.171 1.00 91.00 87 SER A C 1
ATOM 673 O O . SER A 1 87 ? 6.447 12.879 -1.311 1.00 91.00 87 SER A O 1
ATOM 675 N N . LEU A 1 88 ? 5.013 11.960 0.156 1.00 89.75 88 LEU A N 1
ATOM 676 C CA . LEU A 1 88 ? 3.910 11.738 -0.786 1.00 89.75 88 LEU A CA 1
ATOM 677 C C . LEU A 1 88 ? 2.778 12.768 -0.676 1.00 89.75 88 LEU A C 1
ATOM 679 O O . LEU A 1 88 ? 1.876 12.749 -1.517 1.00 89.75 88 LEU A O 1
ATOM 683 N N . LYS A 1 89 ? 2.810 13.670 0.313 1.00 84.69 89 LYS A N 1
ATOM 684 C CA . LYS A 1 89 ? 1.699 14.581 0.659 1.00 84.69 89 LYS A CA 1
ATOM 685 C C . LYS A 1 89 ? 1.114 15.345 -0.537 1.00 84.69 89 LYS A C 1
ATOM 687 O O . LYS A 1 89 ? -0.101 15.406 -0.681 1.00 84.69 89 LYS A O 1
ATOM 692 N N . ASP A 1 90 ? 1.965 15.821 -1.449 1.00 87.88 90 ASP A N 1
ATOM 693 C CA . ASP A 1 90 ? 1.552 16.620 -2.615 1.00 87.88 90 ASP A CA 1
ATOM 694 C C . ASP A 1 90 ? 0.878 15.780 -3.714 1.00 87.88 90 ASP A C 1
ATOM 696 O O . ASP A 1 90 ? 0.375 16.316 -4.698 1.00 87.88 90 ASP A O 1
ATOM 700 N N . SER A 1 91 ? 0.901 14.454 -3.578 1.00 91.44 91 SER A N 1
ATOM 701 C CA . SER A 1 91 ? 0.323 13.509 -4.536 1.00 91.44 91 SER A CA 1
ATOM 702 C C . SER A 1 91 ? -0.877 12.738 -3.990 1.00 91.44 91 SER A C 1
ATOM 704 O O . SER A 1 91 ? -1.716 12.287 -4.766 1.00 91.44 91 SER A O 1
ATOM 706 N N . ILE A 1 92 ? -1.009 12.638 -2.664 1.00 90.38 92 ILE A N 1
ATOM 707 C CA . ILE A 1 92 ? -2.091 11.904 -1.991 1.00 90.38 92 ILE A CA 1
ATOM 708 C C . ILE A 1 92 ? -3.482 12.433 -2.376 1.00 90.38 92 ILE A C 1
ATOM 710 O O . ILE A 1 92 ? -4.423 11.648 -2.486 1.00 90.38 92 ILE A O 1
ATOM 714 N N . GLY A 1 93 ? -3.606 13.732 -2.666 1.00 89.69 93 GLY A N 1
ATOM 715 C CA . GLY A 1 93 ? -4.860 14.346 -3.117 1.00 89.69 93 GLY A CA 1
ATOM 716 C C . GLY A 1 93 ? -5.399 13.825 -4.459 1.00 89.69 93 GLY A C 1
ATOM 717 O O . GLY A 1 93 ? -6.559 14.070 -4.772 1.00 89.69 93 GLY A O 1
ATOM 718 N N . HIS A 1 94 ? -4.594 13.096 -5.240 1.00 92.00 94 HIS A N 1
ATOM 719 C CA . HIS A 1 94 ? -5.019 12.481 -6.504 1.00 92.00 94 HIS A CA 1
ATOM 720 C C . HIS A 1 94 ? -5.637 11.086 -6.329 1.00 92.00 94 HIS A C 1
ATOM 722 O O . HIS A 1 94 ? -6.204 10.538 -7.273 1.00 92.00 94 HIS A O 1
ATOM 728 N N . LEU A 1 95 ? -5.537 10.502 -5.133 1.00 91.75 95 LEU A N 1
ATOM 729 C CA . LEU A 1 95 ? -6.020 9.155 -4.854 1.00 91.75 95 LEU A CA 1
ATOM 730 C C . LEU A 1 95 ? -7.479 9.166 -4.406 1.00 91.75 95 LEU A C 1
ATOM 732 O O . LEU A 1 95 ? -7.933 10.067 -3.707 1.00 91.75 95 LEU A O 1
ATOM 736 N N . LYS A 1 96 ? -8.211 8.110 -4.760 1.00 91.50 96 LYS A N 1
ATOM 737 C CA . LYS A 1 96 ? -9.568 7.829 -4.266 1.00 91.50 96 LYS A CA 1
ATOM 738 C C . LYS A 1 96 ? -9.549 6.931 -3.028 1.00 91.50 96 LYS A C 1
ATOM 740 O O . LYS A 1 96 ? -10.484 6.985 -2.230 1.00 91.50 96 LYS A O 1
ATOM 745 N N . LEU A 1 97 ? -8.503 6.119 -2.860 1.00 90.81 97 LEU A N 1
ATOM 746 C CA . LEU A 1 97 ? -8.361 5.174 -1.752 1.00 90.81 97 LEU A CA 1
ATOM 747 C C . LEU A 1 97 ? -6.892 4.999 -1.345 1.00 90.81 97 LEU A C 1
ATOM 749 O O . LEU A 1 97 ? -6.016 4.807 -2.186 1.00 90.81 97 LEU A O 1
ATOM 753 N N . ILE A 1 98 ? -6.641 4.966 -0.041 1.00 90.88 98 ILE A N 1
ATOM 754 C CA . ILE A 1 98 ? -5.365 4.561 0.544 1.00 90.88 98 ILE A CA 1
ATOM 755 C C . ILE A 1 98 ? -5.612 3.368 1.454 1.00 90.88 98 ILE A C 1
ATOM 757 O O . ILE A 1 98 ? -6.335 3.469 2.446 1.00 90.88 98 ILE A O 1
ATOM 761 N N . ALA A 1 99 ? -4.988 2.244 1.122 1.00 91.06 99 ALA A N 1
ATOM 762 C CA . ALA A 1 99 ? -4.941 1.072 1.974 1.00 91.06 99 ALA A CA 1
ATOM 763 C C . ALA A 1 99 ? -3.644 1.071 2.793 1.00 91.06 99 ALA A C 1
ATOM 765 O O . ALA A 1 99 ? -2.557 1.230 2.242 1.00 91.06 99 ALA A O 1
ATOM 766 N N . VAL A 1 100 ? -3.744 0.874 4.106 1.00 89.06 100 VAL A N 1
ATOM 767 C CA . VAL A 1 100 ? -2.588 0.685 4.989 1.00 89.06 100 VAL A CA 1
ATOM 768 C C . VAL A 1 100 ? -2.636 -0.725 5.556 1.00 89.06 100 VAL A C 1
ATOM 770 O O . VAL A 1 100 ? -3.564 -1.087 6.280 1.00 89.06 100 VAL A O 1
ATOM 773 N N . SER A 1 101 ? -1.627 -1.519 5.210 1.00 86.88 101 SER A N 1
ATOM 774 C CA . SER A 1 101 ? -1.449 -2.894 5.659 1.00 86.88 101 SER A CA 1
ATOM 775 C C . SER A 1 101 ? -0.443 -2.939 6.805 1.00 86.88 101 SER A C 1
ATOM 777 O O . SER A 1 101 ? 0.708 -2.511 6.658 1.00 86.88 101 SER A O 1
ATOM 779 N N . LEU A 1 102 ? -0.871 -3.469 7.954 1.00 84.62 102 LEU A N 1
ATOM 780 C CA . LEU A 1 102 ? 0.004 -3.712 9.101 1.00 84.62 102 LEU A CA 1
ATOM 781 C C . LEU A 1 102 ? -0.054 -5.173 9.564 1.00 84.62 102 LEU A C 1
ATOM 783 O O . LEU A 1 102 ? -1.121 -5.796 9.549 1.00 84.62 102 LEU A O 1
ATOM 787 N N . PRO A 1 103 ? 1.081 -5.734 10.016 1.00 84.62 103 PRO A N 1
ATOM 788 C CA . PRO A 1 103 ? 1.091 -7.039 10.637 1.00 84.62 103 PRO A CA 1
ATOM 789 C C . PRO A 1 103 ? 0.417 -6.984 12.005 1.00 84.62 103 PRO A C 1
ATOM 791 O O . PRO A 1 103 ? 0.273 -5.935 12.636 1.00 84.62 103 PRO A O 1
ATOM 794 N N . ASP A 1 104 ? 0.075 -8.167 12.493 1.00 85.44 104 ASP A N 1
ATOM 795 C CA . ASP A 1 104 ? -0.263 -8.358 13.887 1.00 85.44 104 ASP A CA 1
ATOM 796 C C . ASP A 1 104 ? 0.967 -8.015 14.764 1.00 85.44 104 ASP A C 1
ATOM 798 O O . ASP A 1 104 ? 1.958 -8.747 14.772 1.00 85.44 104 ASP A O 1
ATOM 802 N N . VAL A 1 105 ? 0.893 -6.909 15.518 1.00 86.06 105 VAL A N 1
ATOM 803 C CA . VAL A 1 105 ? 1.930 -6.473 16.479 1.00 86.06 105 VAL A CA 1
ATOM 804 C C . VAL A 1 105 ? 1.477 -6.594 17.942 1.00 86.06 105 VAL A C 1
ATOM 806 O O . VAL A 1 105 ? 1.963 -5.882 18.820 1.00 86.06 105 VAL A O 1
ATOM 809 N N . GLY A 1 106 ? 0.519 -7.479 18.229 1.00 86.81 106 GLY A N 1
ATOM 810 C CA . GLY A 1 106 ? -0.016 -7.650 19.583 1.00 86.81 106 GLY A CA 1
ATOM 811 C C . GLY A 1 106 ? -0.846 -6.455 20.070 1.00 86.81 106 GLY A C 1
ATOM 812 O O . GLY A 1 106 ? -1.569 -5.821 19.294 1.00 86.81 106 GLY A O 1
ATOM 813 N N . ASP A 1 107 ? -0.742 -6.146 21.362 1.00 84.88 107 ASP A N 1
ATOM 814 C CA . ASP A 1 107 ? -1.549 -5.120 22.045 1.00 84.88 107 ASP A CA 1
ATOM 815 C C . ASP A 1 107 ? -1.273 -3.692 21.548 1.00 84.88 107 ASP A C 1
ATOM 817 O O . ASP A 1 107 ? -2.126 -2.812 21.646 1.00 84.88 107 ASP A O 1
ATOM 821 N N . LEU A 1 108 ? -0.111 -3.468 20.925 1.00 86.38 108 LEU A N 1
ATOM 822 C CA . LEU A 1 108 ? 0.270 -2.174 20.353 1.00 86.38 108 LEU A CA 1
ATOM 823 C C . LEU A 1 108 ? -0.456 -1.850 19.041 1.00 86.38 108 LEU A C 1
ATOM 825 O O . LEU A 1 108 ? -0.359 -0.724 18.564 1.00 86.38 108 LEU A O 1
ATOM 829 N N . THR A 1 109 ? -1.190 -2.806 18.460 1.00 85.44 109 THR A N 1
ATOM 830 C CA . THR A 1 109 ? -1.805 -2.663 17.129 1.00 85.44 109 THR A CA 1
ATOM 831 C C . THR A 1 109 ? -2.663 -1.403 17.025 1.00 85.44 109 THR A C 1
ATOM 833 O O . THR A 1 109 ? -2.447 -0.585 16.137 1.00 85.44 109 THR A O 1
ATOM 836 N N . VAL A 1 110 ? -3.627 -1.225 17.935 1.00 82.38 110 VAL A N 1
ATOM 837 C CA . VAL A 1 110 ? -4.556 -0.085 17.865 1.00 82.38 110 VAL A CA 1
ATOM 838 C C . VAL A 1 110 ? -3.830 1.230 18.113 1.00 82.38 110 VAL A C 1
ATOM 840 O O . VAL A 1 110 ? -4.084 2.198 17.407 1.00 82.38 110 VAL A O 1
ATOM 843 N N . SER A 1 111 ? -2.882 1.257 19.054 1.00 84.75 111 SER A N 1
ATOM 844 C CA . SER A 1 111 ? -2.065 2.448 19.307 1.00 84.75 111 SER A CA 1
ATOM 845 C C . SER A 1 111 ? -1.262 2.854 18.067 1.00 84.75 111 SER A C 1
ATOM 847 O O . SER A 1 111 ? -1.228 4.033 17.720 1.00 84.75 111 SER A O 1
ATOM 849 N N . LEU A 1 112 ? -0.683 1.880 17.360 1.00 86.81 112 LEU A N 1
ATOM 850 C CA . LEU A 1 112 ? 0.059 2.113 16.127 1.00 86.81 112 LEU A CA 1
ATOM 851 C C . LEU A 1 112 ? -0.854 2.619 14.999 1.00 86.81 112 LEU A C 1
ATOM 853 O O . LEU A 1 112 ? -0.505 3.588 14.331 1.00 86.81 112 LEU A O 1
ATOM 857 N N . MET A 1 113 ? -2.038 2.020 14.829 1.00 86.38 113 MET A N 1
ATOM 858 C CA . MET A 1 113 ? -3.039 2.483 13.859 1.00 86.38 113 MET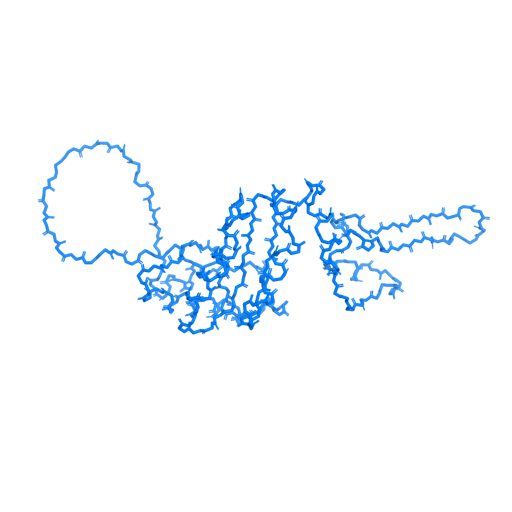 A CA 1
ATOM 859 C C . MET A 1 113 ? -3.488 3.918 14.151 1.00 86.38 113 MET A C 1
ATOM 861 O O . MET A 1 113 ? -3.536 4.735 13.237 1.00 86.38 113 MET A O 1
ATOM 865 N N . SER A 1 114 ? -3.787 4.245 15.413 1.00 86.12 114 SER A N 1
ATOM 866 C CA . SER A 1 114 ? -4.188 5.597 15.816 1.00 86.12 114 SER A CA 1
ATOM 867 C C . SER A 1 114 ? -3.089 6.616 15.540 1.00 86.12 114 SER A C 1
ATOM 869 O O . SER A 1 114 ? -3.362 7.658 14.959 1.00 86.12 114 SER A O 1
ATOM 871 N N . MET A 1 115 ? -1.843 6.297 15.890 1.00 88.56 115 MET A N 1
ATOM 872 C CA . MET A 1 115 ? -0.691 7.155 15.620 1.00 88.56 115 MET A CA 1
ATOM 873 C C . MET A 1 115 ? -0.506 7.410 14.116 1.00 88.56 115 MET A C 1
ATOM 875 O O . MET A 1 115 ? -0.341 8.551 13.697 1.00 88.56 115 MET A O 1
ATOM 879 N N . MET A 1 116 ? -0.572 6.360 13.294 1.00 89.19 116 MET A N 1
ATOM 880 C CA . MET A 1 116 ? -0.499 6.484 11.836 1.00 89.19 116 MET A CA 1
ATOM 881 C C . MET A 1 116 ? -1.662 7.297 11.277 1.00 89.19 116 MET A C 1
ATOM 883 O O . MET A 1 116 ? -1.458 8.125 10.397 1.00 89.19 116 MET A O 1
ATOM 887 N N . TYR A 1 117 ? -2.874 7.095 11.794 1.00 90.00 117 TYR A N 1
ATOM 888 C CA . TYR A 1 117 ? -4.028 7.886 11.390 1.00 90.00 117 TYR A CA 1
ATOM 889 C C . TYR A 1 117 ? -3.829 9.370 11.708 1.00 90.00 117 TYR A C 1
ATOM 891 O O . TYR A 1 117 ? -4.073 10.191 10.838 1.00 90.00 117 TYR A O 1
ATOM 899 N N . THR A 1 118 ? -3.308 9.721 12.888 1.00 91.00 118 THR A N 1
ATOM 900 C CA . THR A 1 118 ? -2.980 11.115 13.239 1.00 91.00 118 THR A CA 1
ATOM 901 C C . THR A 1 118 ? -1.947 11.734 12.293 1.00 91.00 118 THR A C 1
ATOM 903 O O . THR A 1 118 ? -2.063 12.906 11.954 1.00 91.00 118 THR A O 1
ATOM 906 N N . ILE A 1 119 ? -0.962 10.960 11.827 1.00 91.44 119 ILE A N 1
ATOM 907 C CA . ILE A 1 119 ? 0.003 11.410 10.807 1.00 91.44 119 ILE A CA 1
ATOM 908 C C . ILE A 1 119 ? -0.696 11.647 9.458 1.00 91.44 119 ILE A C 1
ATOM 910 O O . ILE A 1 119 ? -0.396 12.614 8.756 1.00 91.44 119 ILE A O 1
ATOM 914 N N . MET A 1 120 ? -1.625 10.761 9.085 1.00 91.31 120 MET A N 1
ATOM 915 C CA . MET A 1 120 ? -2.310 10.811 7.793 1.00 91.31 120 MET A CA 1
ATOM 916 C C . MET A 1 120 ? -3.386 11.894 7.712 1.00 91.31 120 MET A C 1
ATOM 918 O O . MET A 1 120 ? -3.480 12.575 6.691 1.00 91.31 120 MET A O 1
ATOM 922 N N . GLU A 1 121 ? -4.183 12.044 8.771 1.00 90.25 121 GLU A N 1
ATOM 923 C CA . GLU A 1 121 ? -5.409 12.847 8.836 1.00 90.25 121 GLU A CA 1
ATOM 924 C C . GLU A 1 121 ? -5.279 14.243 8.202 1.00 90.25 121 GLU A C 1
ATOM 926 O O . GLU A 1 121 ? -6.150 14.582 7.400 1.00 90.25 121 GLU A O 1
ATOM 931 N N . PRO A 1 122 ? -4.208 15.033 8.438 1.00 91.31 122 PRO A N 1
ATOM 932 C CA . PRO A 1 122 ? -4.119 16.389 7.894 1.00 91.31 122 PRO A CA 1
ATOM 933 C C . PRO A 1 122 ? -4.117 16.464 6.360 1.00 91.31 122 PRO A C 1
ATOM 935 O O . PRO A 1 122 ? -4.485 17.494 5.803 1.00 91.31 122 PRO A O 1
ATOM 938 N N . HIS A 1 123 ? -3.701 15.391 5.677 1.00 89.88 123 HIS A N 1
ATOM 939 C CA . HIS A 1 123 ? -3.580 15.332 4.214 1.00 89.88 123 HIS A CA 1
ATOM 940 C C . HIS A 1 123 ? -4.447 14.225 3.590 1.00 89.88 123 HIS A C 1
ATOM 942 O O . HIS A 1 123 ? -4.380 13.971 2.387 1.00 89.88 123 HIS A O 1
ATOM 948 N N . LEU A 1 124 ? -5.252 13.530 4.398 1.00 87.50 124 LEU A N 1
ATOM 949 C CA . LEU A 1 124 ? -6.073 12.411 3.957 1.00 87.50 124 LEU A CA 1
ATOM 950 C C . LEU A 1 124 ? -7.419 12.923 3.422 1.00 87.50 124 LEU A C 1
ATOM 952 O O . LEU A 1 124 ? -8.373 13.120 4.169 1.00 87.50 124 LEU A O 1
ATOM 956 N N . HIS A 1 125 ? -7.500 13.118 2.106 1.00 86.44 125 HIS A N 1
ATOM 957 C CA . HIS A 1 125 ? -8.716 13.590 1.420 1.00 86.44 125 HIS A CA 1
ATOM 958 C C . HIS A 1 125 ? -9.532 12.473 0.752 1.00 86.44 125 HIS A C 1
ATOM 960 O O . HIS A 1 125 ? -10.496 12.743 0.037 1.00 86.44 125 HIS A O 1
ATOM 966 N N . CYS A 1 126 ? -9.144 11.218 0.962 1.00 86.69 126 CYS A N 1
ATOM 967 C CA . CYS A 1 126 ? -9.707 10.057 0.288 1.00 86.69 126 CYS A CA 1
ATOM 968 C C . CYS A 1 126 ? -10.066 8.944 1.279 1.00 86.69 126 CYS A C 1
ATOM 970 O O . CYS A 1 126 ? -9.830 9.063 2.483 1.00 86.69 126 CYS A O 1
ATOM 972 N N . TYR A 1 127 ? -10.668 7.857 0.789 1.00 87.69 127 TYR A N 1
ATOM 973 C CA . TYR A 1 127 ? -11.022 6.735 1.655 1.00 87.69 127 TYR A CA 1
ATOM 974 C C . TYR A 1 127 ? -9.767 6.096 2.251 1.00 87.69 127 TYR A C 1
ATOM 976 O O . TYR A 1 127 ? -8.790 5.848 1.547 1.00 87.69 127 TYR A O 1
ATOM 984 N N . ASN A 1 128 ? -9.817 5.765 3.540 1.00 88.25 128 ASN A N 1
ATOM 985 C CA . ASN A 1 128 ? -8.774 5.000 4.207 1.00 88.25 128 ASN A CA 1
ATOM 986 C C . ASN A 1 128 ? -9.277 3.592 4.533 1.00 88.25 128 ASN A C 1
ATOM 988 O O . ASN A 1 128 ? -10.302 3.420 5.193 1.00 88.25 128 ASN A O 1
ATOM 992 N N . LEU A 1 129 ? -8.548 2.590 4.047 1.00 87.31 129 LEU A N 1
ATOM 993 C CA . LEU A 1 129 ? -8.802 1.176 4.289 1.00 87.31 129 LEU A CA 1
ATOM 994 C C . LEU A 1 129 ? -7.663 0.598 5.128 1.00 87.31 129 LEU A C 1
ATOM 996 O O . LEU A 1 129 ? -6.498 0.685 4.758 1.00 87.31 129 LEU A O 1
ATOM 1000 N N . TRP A 1 130 ? -7.997 -0.044 6.240 1.00 86.00 130 TRP A N 1
ATOM 1001 C CA . TRP A 1 130 ? -7.021 -0.794 7.025 1.00 86.00 130 TRP A CA 1
ATOM 1002 C C . TRP A 1 130 ? -7.038 -2.257 6.604 1.00 86.00 130 TRP A C 1
ATOM 1004 O O . TRP A 1 130 ? -8.067 -2.924 6.721 1.00 86.00 130 TRP A O 1
ATOM 1014 N N . GLN A 1 131 ? -5.895 -2.756 6.145 1.00 83.12 131 GLN A N 1
ATOM 1015 C CA . GLN A 1 131 ? -5.713 -4.153 5.781 1.00 83.12 131 GLN A CA 1
ATOM 1016 C C . GLN A 1 131 ? -4.965 -4.885 6.896 1.00 83.12 131 GLN A C 1
ATOM 1018 O O . GLN A 1 131 ? -3.863 -4.514 7.298 1.00 83.12 131 GLN A O 1
ATOM 1023 N N . LEU A 1 132 ? -5.606 -5.915 7.442 1.00 81.81 132 LEU A N 1
ATOM 1024 C CA . LEU A 1 132 ? -5.192 -6.580 8.676 1.00 81.81 132 LEU A CA 1
ATOM 1025 C C . LEU A 1 132 ? -4.968 -8.068 8.403 1.00 81.81 132 LEU A C 1
ATOM 1027 O O . LEU A 1 132 ? -5.639 -8.937 8.956 1.00 81.81 132 LEU A O 1
ATOM 1031 N N . ASP A 1 133 ? -4.002 -8.355 7.530 1.00 74.75 133 ASP A N 1
ATOM 1032 C CA . ASP A 1 133 ? -3.695 -9.714 7.055 1.00 74.75 133 ASP A CA 1
ATOM 1033 C C . ASP A 1 133 ? -3.024 -10.596 8.121 1.00 74.75 133 ASP A C 1
ATOM 1035 O O . ASP A 1 133 ? -2.840 -11.801 7.942 1.00 74.75 133 ASP A O 1
ATOM 1039 N N . GLY A 1 134 ? -2.605 -10.000 9.238 1.00 75.12 134 GLY A N 1
ATOM 1040 C CA . GLY A 1 134 ? -2.016 -10.680 10.392 1.00 75.12 134 GLY A CA 1
ATOM 1041 C C . GLY A 1 134 ? -0.545 -11.062 10.231 1.00 75.12 134 GLY A C 1
ATOM 1042 O O . GLY A 1 134 ? 0.150 -11.215 11.231 1.00 75.12 134 GLY A O 1
ATOM 1043 N N . ARG A 1 135 ? -0.019 -11.153 9.005 1.00 75.62 135 ARG A N 1
ATOM 1044 C CA . ARG A 1 135 ? 1.417 -11.328 8.733 1.00 75.62 135 ARG A CA 1
ATOM 1045 C C . ARG A 1 135 ? 1.884 -10.389 7.615 1.00 75.62 135 ARG A C 1
ATOM 1047 O O . ARG A 1 135 ? 1.074 -10.076 6.747 1.00 75.62 135 ARG A O 1
ATOM 1054 N N . PRO A 1 136 ? 3.167 -9.978 7.585 1.00 72.25 136 PRO A N 1
ATOM 1055 C CA . PRO A 1 136 ? 3.712 -9.233 6.452 1.00 72.25 136 PRO A CA 1
ATOM 1056 C C . PRO A 1 136 ? 3.519 -10.003 5.141 1.00 72.25 136 PRO A C 1
ATOM 1058 O O . PRO A 1 136 ? 3.708 -11.224 5.109 1.00 72.25 136 PRO A O 1
ATOM 1061 N N . MET A 1 137 ? 3.171 -9.301 4.060 1.00 65.12 137 MET A N 1
ATOM 1062 C CA . MET A 1 137 ? 3.103 -9.926 2.742 1.00 65.12 137 MET A CA 1
ATOM 1063 C C . MET A 1 137 ? 4.497 -10.384 2.310 1.00 65.12 137 MET A C 1
ATOM 1065 O O . MET A 1 137 ? 5.437 -9.596 2.269 1.00 65.12 137 MET A O 1
ATOM 1069 N N . SER A 1 138 ? 4.628 -11.665 1.970 1.00 60.53 138 SER A N 1
ATOM 1070 C CA . SER A 1 138 ? 5.872 -12.262 1.463 1.00 60.53 138 SER A CA 1
ATOM 1071 C C . SER A 1 138 ? 5.746 -12.759 0.018 1.00 60.53 138 SER A C 1
ATOM 1073 O O . SER A 1 138 ? 6.591 -13.523 -0.437 1.00 60.53 138 SER A O 1
ATOM 1075 N N . GLY A 1 139 ? 4.662 -12.397 -0.683 1.00 54.56 139 GLY A N 1
ATOM 1076 C CA . GLY A 1 139 ? 4.312 -12.961 -1.996 1.00 54.56 139 GLY A CA 1
ATOM 1077 C C . GLY A 1 139 ? 3.859 -14.429 -1.952 1.00 54.56 139 GLY A C 1
ATOM 1078 O O . GLY A 1 139 ? 3.655 -15.045 -2.992 1.00 54.56 139 GLY A O 1
ATOM 1079 N N . ASP A 1 140 ? 3.702 -15.000 -0.755 1.00 52.44 140 ASP A N 1
ATOM 1080 C CA . ASP A 1 140 ? 3.243 -16.371 -0.544 1.00 52.44 140 ASP A CA 1
ATOM 1081 C C . ASP A 1 140 ? 1.706 -16.442 -0.586 1.00 52.44 140 ASP A C 1
ATOM 1083 O O . ASP A 1 140 ? 1.037 -15.953 0.327 1.00 52.44 140 ASP A O 1
ATOM 1087 N N . ILE A 1 141 ? 1.168 -17.101 -1.619 1.00 54.41 141 ILE A N 1
ATOM 1088 C CA . ILE A 1 141 ? -0.266 -17.424 -1.799 1.00 54.41 141 ILE A CA 1
ATOM 1089 C C . ILE A 1 141 ? -0.680 -18.623 -0.899 1.00 54.41 141 ILE A C 1
ATOM 1091 O O . ILE A 1 141 ? -1.808 -19.112 -0.925 1.00 54.41 141 ILE A O 1
ATOM 1095 N N . GLY A 1 142 ? 0.238 -19.157 -0.088 1.00 58.94 142 GLY A N 1
ATOM 1096 C CA . GLY A 1 142 ? 0.030 -20.334 0.747 1.00 58.94 142 GLY A CA 1
ATOM 1097 C C . GLY A 1 142 ? -0.960 -20.162 1.909 1.00 58.94 142 GLY A C 1
ATOM 1098 O O . GLY A 1 142 ? -1.288 -19.070 2.373 1.00 58.94 142 GLY A O 1
ATOM 1099 N N . ARG A 1 143 ? -1.379 -21.308 2.472 1.00 57.56 143 ARG A N 1
ATOM 1100 C CA . ARG A 1 143 ? -2.399 -21.460 3.540 1.00 57.56 143 ARG A CA 1
ATOM 1101 C C . ARG A 1 143 ? -2.134 -20.694 4.853 1.00 57.56 143 ARG A C 1
ATOM 1103 O O . ARG A 1 143 ? -2.996 -20.678 5.732 1.00 57.56 143 ARG A O 1
ATOM 1110 N N . GLY A 1 144 ? -0.951 -20.105 5.030 1.00 68.00 144 GLY A N 1
ATOM 1111 C CA . GLY A 1 144 ? -0.563 -19.397 6.253 1.00 68.00 144 GLY A CA 1
ATOM 1112 C C . GLY A 1 144 ? -1.211 -18.019 6.414 1.00 68.00 144 GLY A C 1
ATOM 1113 O O . GLY A 1 144 ? -1.485 -17.620 7.546 1.00 68.00 144 GLY A O 1
ATOM 1114 N N . ALA A 1 145 ? -1.501 -17.318 5.310 1.00 71.00 145 ALA A N 1
ATOM 1115 C CA . ALA A 1 145 ? -2.040 -15.954 5.341 1.00 71.00 145 ALA A CA 1
ATOM 1116 C C . ALA A 1 145 ? -3.443 -15.903 5.962 1.00 71.00 145 ALA A C 1
ATOM 1118 O O . ALA A 1 145 ? -3.666 -15.174 6.923 1.00 71.00 145 ALA A O 1
ATOM 1119 N N . THR A 1 146 ? -4.357 -16.768 5.510 1.00 74.62 146 THR A N 1
ATOM 1120 C CA . THR A 1 146 ? -5.732 -16.839 6.032 1.00 74.62 146 THR A CA 1
ATOM 1121 C C . THR A 1 146 ? -5.771 -17.113 7.537 1.00 74.62 146 THR A C 1
ATOM 1123 O O . THR A 1 146 ? -6.543 -16.491 8.260 1.00 74.62 146 THR A O 1
ATOM 1126 N N . ARG A 1 147 ? -4.917 -18.019 8.039 1.00 78.62 147 ARG A N 1
ATOM 1127 C CA . ARG A 1 147 ? -4.835 -18.314 9.481 1.00 78.62 147 ARG A CA 1
ATOM 1128 C C . ARG A 1 147 ? -4.316 -17.118 10.279 1.00 78.62 147 ARG A C 1
ATOM 1130 O O . ARG A 1 147 ? -4.824 -16.870 11.368 1.00 78.62 147 ARG A O 1
ATOM 1137 N N . GLY A 1 148 ? -3.325 -16.398 9.747 1.00 79.75 148 GLY A N 1
ATOM 1138 C CA . GLY A 1 148 ? -2.817 -15.159 10.342 1.00 79.75 148 GLY A CA 1
ATOM 1139 C C . GLY A 1 148 ? -3.908 -14.096 10.445 1.00 79.75 148 GLY A C 1
ATOM 1140 O O . GLY A 1 148 ? -4.151 -13.579 11.531 1.00 79.75 148 GLY A O 1
ATOM 1141 N N . ALA A 1 149 ? -4.627 -13.865 9.348 1.00 80.69 149 ALA A N 1
ATOM 1142 C CA . ALA A 1 149 ? -5.723 -12.907 9.264 1.00 80.69 149 ALA A CA 1
ATOM 1143 C C . ALA A 1 149 ? -6.858 -13.225 10.255 1.00 80.69 149 ALA A C 1
ATOM 1145 O O . ALA A 1 149 ? -7.307 -12.347 10.988 1.00 80.69 149 ALA A O 1
ATOM 1146 N N . ILE A 1 150 ? -7.286 -14.493 10.345 1.00 78.88 150 ILE A N 1
ATOM 1147 C CA . ILE A 1 150 ? -8.319 -14.921 11.304 1.00 78.88 150 ILE A CA 1
ATOM 1148 C C . ILE A 1 150 ? -7.839 -14.734 12.743 1.00 78.88 150 ILE A C 1
ATOM 1150 O O . ILE A 1 150 ? -8.562 -14.166 13.553 1.00 78.88 150 ILE A O 1
ATOM 1154 N N . ARG A 1 151 ? -6.614 -15.165 13.074 1.00 83.69 151 ARG A N 1
ATOM 1155 C CA . ARG A 1 151 ? -6.063 -14.991 14.427 1.00 83.69 151 ARG A CA 1
ATOM 1156 C C . ARG A 1 151 ? -6.003 -13.517 14.817 1.00 83.69 151 ARG A C 1
ATOM 1158 O O . ARG A 1 151 ? -6.330 -13.174 15.952 1.00 83.69 151 ARG A O 1
ATOM 1165 N N . PHE A 1 152 ? -5.599 -12.664 13.880 1.00 85.38 152 PHE A N 1
ATOM 1166 C CA . PHE A 1 152 ? -5.541 -11.230 14.104 1.00 85.38 152 PHE A CA 1
ATOM 1167 C C . PHE A 1 152 ? -6.941 -10.653 14.335 1.00 85.38 152 PHE A C 1
ATOM 1169 O O . PHE A 1 152 ? -7.142 -9.919 15.305 1.00 85.38 152 PHE A O 1
ATOM 1176 N N . ALA A 1 153 ? -7.924 -11.081 13.530 1.00 81.00 153 ALA A N 1
ATOM 1177 C CA . ALA A 1 153 ? -9.337 -10.801 13.763 1.00 81.00 153 ALA A CA 1
ATOM 1178 C C . ALA A 1 153 ? -9.713 -11.172 15.199 1.00 81.00 153 ALA A C 1
ATOM 1180 O O . ALA A 1 153 ? -10.034 -10.285 15.974 1.00 81.00 153 ALA A O 1
ATOM 1181 N N . CYS A 1 154 ? -9.563 -12.439 15.603 1.00 81.06 154 CYS A N 1
ATOM 1182 C CA . CYS A 1 154 ? -9.934 -12.932 16.933 1.00 81.06 154 CYS A CA 1
ATOM 1183 C C . CYS A 1 154 ? -9.312 -12.143 18.095 1.00 81.06 154 CYS A C 1
ATOM 1185 O O . CYS A 1 154 ? -9.865 -12.157 19.191 1.00 81.06 154 CYS A O 1
ATOM 1187 N N . ARG A 1 155 ? -8.183 -11.449 17.904 1.00 83.38 155 ARG A N 1
ATOM 1188 C CA . ARG A 1 155 ? -7.668 -10.543 18.936 1.00 83.38 155 ARG A CA 1
ATOM 1189 C C . ARG A 1 155 ? -8.352 -9.181 18.905 1.00 83.38 155 ARG A C 1
ATOM 1191 O O . ARG A 1 155 ? -8.737 -8.681 19.951 1.00 83.38 155 ARG A O 1
ATOM 1198 N N . LEU A 1 156 ? -8.520 -8.571 17.736 1.00 80.81 156 LEU A N 1
ATOM 1199 C CA . LEU A 1 156 ? -9.117 -7.233 17.620 1.00 80.81 156 LEU A CA 1
ATOM 1200 C C . LEU A 1 156 ? -10.565 -7.167 18.112 1.00 80.81 156 LEU A C 1
ATOM 1202 O O . LEU A 1 156 ? -11.056 -6.103 18.478 1.00 80.81 156 LEU A O 1
ATOM 1206 N N . VAL A 1 157 ? -11.260 -8.298 18.140 1.00 74.81 157 VAL A N 1
ATOM 1207 C CA . VAL A 1 157 ? -12.678 -8.366 18.515 1.00 74.81 157 VAL A CA 1
ATOM 1208 C C . VAL A 1 157 ? -12.903 -8.156 20.005 1.00 74.81 157 VAL A C 1
ATOM 1210 O O . VAL A 1 157 ? -14.003 -7.762 20.384 1.00 74.81 157 VAL A O 1
ATOM 1213 N N . THR A 1 158 ? -11.874 -8.348 20.832 1.00 70.88 158 THR A N 1
ATOM 1214 C CA . THR A 1 158 ? -11.917 -8.050 22.270 1.00 70.88 158 THR A CA 1
ATOM 1215 C C . THR A 1 158 ? -11.840 -6.545 22.552 1.00 70.88 158 THR A C 1
ATOM 1217 O O . THR A 1 158 ? -12.108 -6.107 23.670 1.00 70.88 158 THR A O 1
ATOM 1220 N N . LEU A 1 159 ? -11.512 -5.734 21.541 1.00 70.88 159 LEU A N 1
ATOM 1221 C CA . LEU A 1 159 ? -11.347 -4.291 21.661 1.00 70.88 159 LEU A CA 1
ATOM 1222 C C . LEU A 1 159 ? -12.676 -3.566 21.403 1.00 70.88 159 LEU A C 1
ATOM 1224 O O . LEU A 1 159 ? -13.430 -3.914 20.491 1.00 70.88 159 LEU A O 1
ATOM 1228 N N . LYS A 1 160 ? -12.955 -2.520 22.196 1.00 63.22 160 LYS A N 1
ATOM 1229 C CA . LYS A 1 160 ? -14.180 -1.702 22.072 1.00 63.22 160 LYS A CA 1
ATOM 1230 C C . LYS A 1 160 ? -14.254 -0.936 20.743 1.00 63.22 160 LYS A C 1
ATOM 1232 O O . LYS A 1 160 ? -15.311 -0.905 20.123 1.00 63.22 160 LYS A O 1
ATOM 1237 N N . ASN A 1 161 ? -13.137 -0.357 20.300 1.00 61.22 161 ASN A N 1
ATOM 1238 C CA . ASN A 1 161 ? -13.025 0.387 19.043 1.00 61.22 161 ASN A CA 1
ATOM 1239 C C . ASN A 1 161 ? -12.251 -0.458 18.033 1.00 61.22 161 ASN A C 1
ATOM 1241 O O . ASN A 1 161 ? -11.021 -0.446 18.030 1.00 61.22 161 ASN A O 1
ATOM 1245 N N . ARG A 1 162 ? -12.973 -1.227 17.212 1.00 63.31 162 ARG A N 1
ATOM 1246 C CA . ARG A 1 162 ? -12.376 -2.166 16.254 1.00 63.31 162 ARG A CA 1
ATOM 1247 C C . ARG A 1 162 ? -12.745 -1.847 14.798 1.00 63.31 162 ARG A C 1
ATOM 1249 O O . ARG A 1 162 ? -13.865 -1.395 14.544 1.00 63.31 162 ARG A O 1
ATOM 1256 N N . PRO A 1 163 ? -11.836 -2.114 13.846 1.00 59.22 163 PRO A N 1
ATOM 1257 C CA . PRO A 1 163 ? -12.094 -1.964 12.416 1.00 59.22 163 PRO A CA 1
ATOM 1258 C C . PRO A 1 163 ? -13.144 -2.971 11.906 1.00 59.22 163 PRO A C 1
ATOM 1260 O O . PRO A 1 163 ? -13.370 -4.023 12.509 1.00 59.22 163 PRO A O 1
ATOM 1263 N N . ARG A 1 164 ? -13.818 -2.629 10.799 1.00 59.38 164 ARG A N 1
ATOM 1264 C CA . ARG A 1 164 ? -14.897 -3.417 10.174 1.00 59.38 164 ARG A CA 1
ATOM 1265 C C 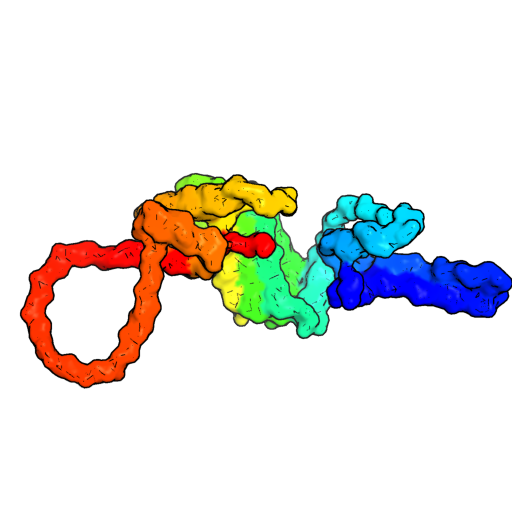. ARG A 1 164 ? -14.589 -3.626 8.680 1.00 59.38 164 ARG A C 1
ATOM 1267 O O . ARG A 1 164 ? -14.289 -2.644 8.014 1.00 59.38 164 ARG A O 1
ATOM 1274 N N . GLY A 1 165 ? -14.719 -4.846 8.146 1.00 60.09 165 GLY A N 1
ATOM 1275 C CA . GLY A 1 165 ? -14.709 -5.125 6.692 1.00 60.09 165 GLY A CA 1
ATOM 1276 C C . GLY A 1 165 ? -14.004 -6.438 6.297 1.00 60.09 165 GLY A C 1
ATOM 1277 O O . GLY A 1 165 ? -12.895 -6.698 6.742 1.00 60.09 165 GLY A O 1
ATOM 1278 N N . THR A 1 166 ? -14.609 -7.271 5.435 1.00 60.06 166 THR A N 1
ATOM 1279 C CA . THR A 1 166 ? -14.115 -8.625 5.094 1.00 60.06 166 THR A CA 1
ATOM 1280 C C . THR A 1 166 ? -14.175 -8.944 3.614 1.00 60.06 166 THR A C 1
ATOM 1282 O O . THR A 1 166 ? -14.880 -8.268 2.873 1.00 60.06 166 THR A O 1
ATOM 1285 N N . ASN A 1 167 ? -13.475 -9.993 3.172 1.00 60.88 167 ASN A N 1
ATOM 1286 C CA . ASN A 1 167 ? -13.613 -10.498 1.810 1.00 60.88 167 ASN A CA 1
ATOM 1287 C C . ASN A 1 167 ? -13.958 -11.981 1.767 1.00 60.88 167 ASN A C 1
ATOM 1289 O O . ASN A 1 167 ? -13.958 -12.673 2.778 1.00 60.88 167 ASN A O 1
ATOM 1293 N N . ARG A 1 168 ? -14.256 -12.470 0.560 1.00 59.41 168 ARG A N 1
ATOM 1294 C CA . ARG A 1 168 ? -14.813 -13.805 0.333 1.00 59.41 168 ARG A CA 1
ATOM 1295 C C . ARG A 1 168 ? -13.971 -14.948 0.915 1.00 59.41 168 ARG A C 1
ATOM 1297 O O . ARG A 1 168 ? -14.549 -15.941 1.343 1.00 59.41 168 ARG A O 1
ATOM 1304 N N . HIS A 1 169 ? -12.645 -14.823 0.942 1.00 57.84 169 HIS A N 1
ATOM 1305 C CA . HIS A 1 169 ? -11.735 -15.921 1.297 1.00 57.84 169 HIS A CA 1
ATOM 1306 C C . HIS A 1 169 ? -11.648 -16.202 2.801 1.00 57.84 169 HIS A C 1
ATOM 1308 O O . HIS A 1 169 ? -11.256 -17.293 3.207 1.00 57.84 169 HIS A O 1
ATOM 1314 N N . THR A 1 170 ? -12.013 -15.238 3.638 1.00 59.81 170 THR A N 1
ATOM 1315 C CA . THR A 1 170 ? -11.953 -15.342 5.104 1.00 59.81 170 THR A CA 1
ATOM 1316 C C . THR A 1 170 ? -13.318 -15.624 5.729 1.00 59.81 170 THR A C 1
AT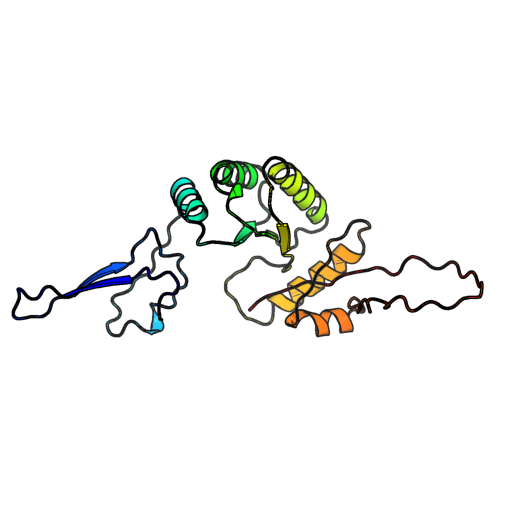OM 1318 O O . THR A 1 170 ? -13.370 -15.978 6.906 1.00 59.81 170 THR A O 1
ATOM 1321 N N . ILE A 1 171 ? -14.409 -15.537 4.954 1.00 71.00 171 ILE A N 1
ATOM 1322 C CA . ILE A 1 171 ? -15.790 -15.738 5.424 1.00 71.00 171 ILE A CA 1
ATOM 1323 C C . ILE A 1 171 ? -15.941 -17.062 6.174 1.00 71.00 171 ILE A C 1
ATOM 1325 O O . ILE A 1 171 ? -16.434 -17.070 7.298 1.00 71.00 171 ILE A O 1
ATOM 1329 N N . ASP A 1 172 ? -15.505 -18.178 5.589 1.00 75.94 172 ASP A N 1
ATOM 1330 C CA . ASP A 1 172 ? -15.695 -19.501 6.202 1.00 75.94 172 ASP A CA 1
ATOM 1331 C C . ASP A 1 172 ? -14.873 -19.673 7.485 1.00 75.94 172 ASP A C 1
ATOM 1333 O O . ASP A 1 172 ? -15.293 -20.361 8.416 1.00 75.94 172 ASP A O 1
ATOM 1337 N N . GLY A 1 173 ? -13.713 -19.016 7.554 1.00 71.94 173 GLY A N 1
ATOM 1338 C CA . GLY A 1 173 ? -12.896 -18.954 8.760 1.00 71.94 173 GLY A CA 1
ATOM 1339 C C . GLY A 1 173 ? -13.565 -18.141 9.861 1.00 71.94 173 GLY A C 1
ATOM 1340 O O . GLY A 1 173 ? -13.709 -18.621 10.978 1.00 71.94 173 GLY A O 1
ATOM 1341 N N . LEU A 1 174 ? -14.060 -16.950 9.525 1.00 70.69 174 LEU A N 1
ATOM 1342 C CA . LEU A 1 174 ? -14.792 -16.101 10.461 1.00 70.69 174 LEU A CA 1
ATOM 1343 C C . LEU A 1 174 ? -16.078 -16.774 10.951 1.00 70.69 174 LEU A C 1
ATOM 1345 O O . LEU A 1 174 ? -16.370 -16.701 12.137 1.00 70.69 174 LEU A O 1
ATOM 1349 N N . LYS A 1 175 ? -16.822 -17.476 10.086 1.00 76.25 175 LYS A N 1
ATOM 1350 C CA . LYS A 1 175 ? -18.001 -18.265 10.488 1.00 76.25 175 LYS A CA 1
ATOM 1351 C C . LYS A 1 175 ? -17.643 -19.336 11.514 1.00 76.25 175 LYS A C 1
ATOM 1353 O O . LYS A 1 175 ? -18.358 -19.492 12.497 1.00 76.25 175 LYS A O 1
ATOM 1358 N N . ARG A 1 176 ? -16.537 -20.055 11.299 1.00 78.56 176 ARG A N 1
ATOM 1359 C CA . ARG A 1 176 ? -16.062 -21.108 12.209 1.00 78.56 176 ARG A CA 1
ATOM 1360 C C . ARG A 1 176 ? -15.699 -20.569 13.589 1.00 78.56 176 ARG A C 1
ATOM 1362 O O . ARG A 1 176 ? -15.987 -21.225 14.579 1.00 78.56 176 ARG A O 1
ATOM 1369 N N . GLU A 1 177 ? -15.117 -19.375 13.636 1.00 76.31 177 GLU A N 1
ATOM 1370 C CA . GLU A 1 177 ? -14.768 -18.682 14.881 1.00 76.31 177 GLU A CA 1
ATOM 1371 C C . GLU A 1 177 ? -15.948 -17.885 15.480 1.00 76.31 177 GLU A C 1
ATOM 1373 O O . GLU A 1 177 ? -15.780 -17.185 16.474 1.00 76.31 177 GLU A O 1
ATOM 1378 N N . GLY A 1 178 ? -17.147 -17.946 14.881 1.00 72.06 178 GLY A N 1
ATOM 1379 C CA . GLY A 1 178 ? -18.321 -17.195 15.345 1.00 72.06 178 GLY A CA 1
ATOM 1380 C C . GLY A 1 178 ? -18.233 -15.676 15.136 1.00 72.06 178 GLY A C 1
ATOM 1381 O O . GLY A 1 178 ? -18.955 -14.919 15.778 1.00 72.06 178 GLY A O 1
ATOM 1382 N N . LEU A 1 179 ? -17.355 -15.215 14.241 1.00 70.31 179 LEU A N 1
ATOM 1383 C CA . LEU A 1 179 ? -17.032 -13.803 13.999 1.00 70.31 179 LEU A CA 1
ATOM 1384 C C . LEU A 1 179 ? -17.682 -13.213 12.736 1.00 70.31 179 LEU A C 1
ATOM 1386 O O . LEU A 1 179 ? -17.444 -12.051 12.413 1.00 70.31 179 LEU A O 1
ATOM 1390 N N . PHE A 1 180 ? -18.462 -13.995 11.983 1.00 65.81 180 PHE A N 1
ATOM 1391 C CA . PHE A 1 180 ? -19.124 -13.533 10.759 1.00 65.81 180 PHE A CA 1
ATOM 1392 C C . PHE A 1 180 ? -20.599 -13.205 11.020 1.00 65.81 180 PHE A C 1
ATOM 1394 O O . PHE A 1 180 ? -21.400 -14.111 11.243 1.00 65.81 180 PHE A O 1
ATOM 1401 N N . GLN A 1 181 ? -20.968 -11.923 10.944 1.00 60.88 181 GLN A N 1
ATOM 1402 C CA . GLN A 1 181 ? -22.363 -11.472 10.984 1.00 60.88 181 GLN A CA 1
ATOM 1403 C C . GLN A 1 181 ? -22.761 -10.864 9.636 1.00 60.88 181 GLN A C 1
ATOM 1405 O O . GLN A 1 181 ? -22.139 -9.916 9.160 1.00 60.88 181 GLN A O 1
ATOM 1410 N N . THR A 1 182 ? -23.820 -11.391 9.021 1.00 47.47 182 THR A N 1
ATOM 1411 C CA . THR A 1 182 ? -24.499 -10.735 7.898 1.00 47.47 182 THR A CA 1
ATOM 1412 C C . THR A 1 182 ? -25.411 -9.657 8.462 1.00 47.47 182 THR A C 1
ATOM 1414 O O . THR A 1 182 ? -26.460 -9.975 9.018 1.00 47.47 182 THR A O 1
ATOM 1417 N N . SER A 1 183 ? -25.042 -8.385 8.317 1.00 43.03 183 SER A N 1
ATOM 1418 C CA . SER A 1 183 ? -26.026 -7.315 8.444 1.00 43.03 183 SER A CA 1
ATOM 1419 C C . SER A 1 183 ? -26.973 -7.427 7.252 1.00 43.03 183 SER A C 1
ATOM 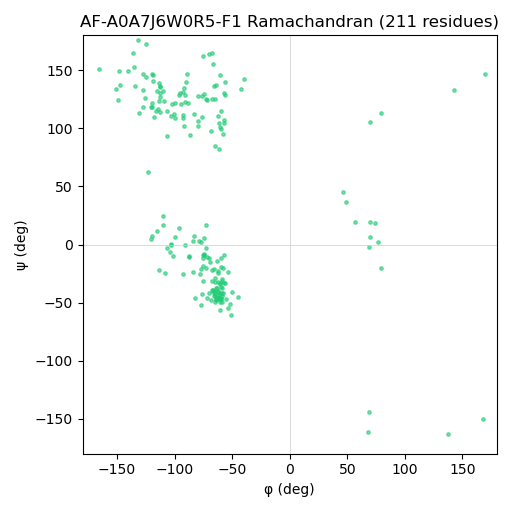1421 O O . SER A 1 183 ? -26.648 -6.973 6.153 1.00 43.03 183 SER A O 1
ATOM 1423 N N . TYR A 1 184 ? -28.125 -8.067 7.444 1.00 34.47 184 TYR A N 1
ATOM 1424 C CA . TYR A 1 184 ? -29.271 -7.752 6.608 1.00 34.47 184 TYR A CA 1
ATOM 1425 C C . TYR A 1 184 ? -29.546 -6.267 6.846 1.00 34.47 184 TYR A C 1
ATOM 1427 O O . TYR A 1 184 ? -29.812 -5.856 7.972 1.00 34.47 184 TYR A O 1
ATOM 1435 N N . LEU A 1 185 ? -29.385 -5.442 5.812 1.00 33.94 185 LEU A N 1
ATOM 1436 C CA . LEU A 1 185 ? -30.029 -4.136 5.792 1.00 33.94 185 LEU A CA 1
ATOM 1437 C C . LEU A 1 185 ? -31.526 -4.435 5.880 1.00 33.94 185 LEU A C 1
ATOM 1439 O O . LEU A 1 185 ? -32.123 -4.869 4.896 1.00 33.94 185 LEU A O 1
ATOM 1443 N N . GLU A 1 186 ? -32.099 -4.308 7.076 1.00 31.17 186 GLU A N 1
ATOM 1444 C CA . GLU A 1 186 ? -33.544 -4.306 7.251 1.00 31.17 186 GLU A CA 1
ATOM 1445 C C . GLU A 1 186 ? -34.086 -3.166 6.390 1.00 31.17 186 GLU A C 1
ATOM 1447 O O . GLU A 1 186 ? -33.930 -1.980 6.690 1.00 31.17 186 GLU A O 1
ATOM 1452 N N . ASN A 1 187 ? -34.673 -3.538 5.254 1.00 29.62 187 ASN A N 1
ATOM 1453 C CA . ASN A 1 187 ? -35.567 -2.665 4.526 1.00 29.62 187 ASN A CA 1
ATOM 1454 C C . ASN A 1 187 ? -36.683 -2.288 5.501 1.00 29.62 187 ASN A C 1
ATOM 1456 O O . ASN A 1 187 ? -37.531 -3.117 5.821 1.00 29.62 187 ASN A O 1
ATOM 1460 N N . ASN A 1 188 ? -36.659 -1.043 5.974 1.00 32.28 188 ASN A N 1
ATOM 1461 C CA . ASN A 1 188 ? -37.739 -0.433 6.737 1.00 32.28 188 ASN A CA 1
ATOM 1462 C C . ASN A 1 188 ? -39.014 -0.373 5.878 1.00 32.28 188 ASN A C 1
ATOM 1464 O O . ASN A 1 188 ? -39.339 0.662 5.297 1.00 32.28 188 ASN A O 1
ATOM 1468 N N . CYS A 1 189 ? -39.758 -1.474 5.818 1.00 27.36 189 CYS A N 1
ATOM 1469 C CA . CYS A 1 189 ? -41.199 -1.432 5.631 1.00 27.36 189 CYS A CA 1
ATOM 1470 C C . CYS A 1 189 ? -41.821 -1.449 7.026 1.00 27.36 189 CYS A C 1
ATOM 1472 O O . CYS A 1 189 ? -41.730 -2.430 7.755 1.00 27.36 189 CYS A O 1
ATOM 1474 N N . ARG A 1 190 ? -42.370 -0.287 7.386 1.00 37.81 190 ARG A N 1
ATOM 1475 C CA . ARG A 1 190 ? -43.151 -0.010 8.592 1.00 37.81 190 ARG A CA 1
ATOM 1476 C C . ARG A 1 190 ? -44.142 -1.139 8.878 1.00 37.81 190 ARG A C 1
ATOM 1478 O O . ARG A 1 190 ? -44.861 -1.518 7.964 1.00 37.81 190 ARG A O 1
ATOM 1485 N N . ASP A 1 191 ? -44.212 -1.578 10.132 1.00 28.58 191 ASP A N 1
ATOM 1486 C CA . ASP A 1 191 ? -45.464 -1.616 10.894 1.00 28.58 191 ASP A CA 1
ATOM 1487 C C . ASP A 1 191 ? -45.200 -1.833 12.395 1.00 28.58 191 ASP A C 1
ATOM 1489 O O . ASP A 1 191 ? -44.162 -2.340 12.814 1.00 28.58 191 ASP A O 1
ATOM 1493 N N . GLU A 1 192 ? -46.117 -1.303 13.199 1.00 36.06 192 GLU A N 1
ATOM 1494 C CA . GLU A 1 192 ? -46.010 -1.019 14.630 1.00 36.06 192 GLU A CA 1
ATOM 1495 C C . GLU A 1 192 ? -46.097 -2.232 15.587 1.00 36.06 192 GLU A C 1
ATOM 1497 O O . GLU A 1 192 ? -46.722 -3.245 15.285 1.00 36.06 192 GLU A O 1
ATOM 1502 N N . LYS A 1 193 ? -45.621 -1.976 16.826 1.00 29.34 193 LYS A N 1
ATOM 1503 C CA . LYS A 1 193 ? -45.899 -2.621 18.138 1.00 29.34 193 LYS A CA 1
ATOM 1504 C C . LYS A 1 193 ? -45.202 -3.953 18.458 1.00 29.34 193 LYS A C 1
ATOM 1506 O O . LYS A 1 193 ? -45.607 -5.007 17.995 1.00 29.34 193 LYS A O 1
ATOM 1511 N N . SER A 1 194 ? -44.299 -3.951 19.447 1.00 28.28 194 SER A N 1
ATOM 1512 C CA . SER A 1 194 ? -44.627 -4.092 20.884 1.00 28.28 194 SER A CA 1
ATOM 1513 C C . SER A 1 194 ? -43.348 -4.313 21.718 1.00 28.28 194 SER A C 1
ATOM 1515 O O . SER A 1 194 ? -42.396 -4.934 21.255 1.00 28.28 194 SER A O 1
ATOM 1517 N N . GLU A 1 195 ? -43.331 -3.797 22.947 1.00 37.34 195 GLU A N 1
ATOM 1518 C CA . GLU A 1 195 ? -42.236 -3.896 23.925 1.00 37.34 195 GLU A CA 1
ATOM 1519 C C . GLU A 1 195 ? -41.980 -5.332 24.414 1.00 37.34 195 GLU A C 1
ATOM 1521 O O . GLU A 1 195 ? -42.926 -5.995 24.826 1.00 37.34 195 GLU A O 1
ATOM 1526 N N . VAL A 1 196 ? -40.704 -5.743 24.505 1.00 29.27 196 VAL A N 1
ATOM 1527 C CA . VAL A 1 196 ? -40.140 -6.509 25.638 1.00 29.27 196 VAL A CA 1
ATOM 1528 C C . VAL A 1 196 ? -38.661 -6.128 25.786 1.00 29.27 196 VAL A C 1
ATOM 1530 O O . VAL A 1 196 ? -37.877 -6.233 24.846 1.00 29.27 196 VAL A O 1
ATOM 1533 N N . GLN A 1 197 ? -38.287 -5.681 26.984 1.00 38.44 197 GLN A N 1
ATOM 1534 C CA . GLN A 1 197 ? -36.905 -5.459 27.402 1.00 38.44 197 GLN A CA 1
ATOM 1535 C C . GLN A 1 197 ? -36.201 -6.806 27.627 1.00 38.44 197 GLN A C 1
ATOM 1537 O O . GLN A 1 197 ? -36.641 -7.598 28.457 1.00 38.44 197 GLN A O 1
ATOM 1542 N N . SER A 1 198 ? -35.062 -7.028 26.971 1.00 31.58 198 SER A N 1
ATOM 1543 C CA . SER A 1 198 ? -34.031 -7.944 27.465 1.00 31.58 198 SER A CA 1
ATOM 1544 C C . SER A 1 198 ? -32.681 -7.240 27.408 1.00 31.58 198 SER A C 1
ATOM 1546 O O . SER A 1 198 ? -32.175 -6.897 26.339 1.00 31.58 198 SER A O 1
ATOM 1548 N N . LEU A 1 199 ? -32.144 -6.987 28.598 1.00 41.75 199 LEU A N 1
ATOM 1549 C CA . LEU A 1 199 ? -30.786 -6.538 28.852 1.00 41.75 199 LEU A CA 1
ATOM 1550 C C . LEU A 1 199 ? -29.832 -7.615 28.321 1.00 41.75 199 LEU A C 1
ATOM 1552 O O . LEU A 1 199 ? -29.651 -8.624 28.984 1.00 41.75 199 LEU A O 1
ATOM 1556 N N . ASP A 1 200 ? -29.240 -7.428 27.147 1.00 33.19 200 ASP A N 1
ATOM 1557 C CA . ASP A 1 200 ?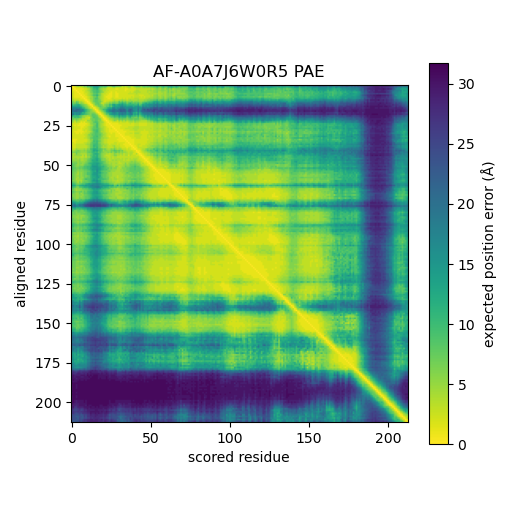 -28.078 -8.213 26.740 1.00 33.19 200 ASP A CA 1
ATOM 1558 C C . ASP A 1 200 ? -27.197 -7.390 25.800 1.00 33.19 200 ASP A C 1
ATOM 1560 O O . ASP A 1 200 ? -27.662 -6.662 24.924 1.00 33.19 200 ASP A O 1
ATOM 1564 N N . SER A 1 201 ? -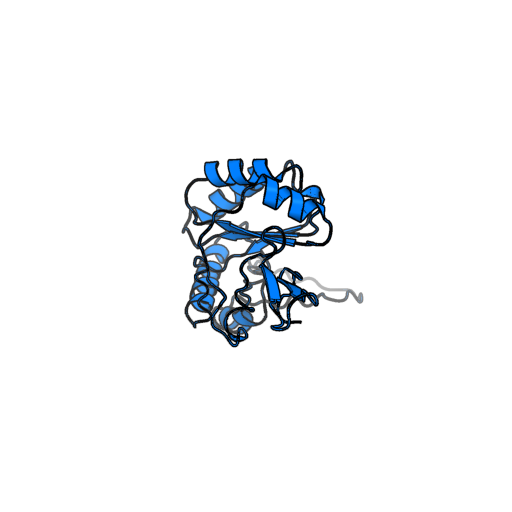25.902 -7.447 26.091 1.00 34.50 201 SER A N 1
ATOM 1565 C CA . SER A 1 201 ? -24.807 -6.674 25.503 1.00 34.50 201 SER A CA 1
ATOM 1566 C C . SER A 1 201 ? -24.938 -6.465 23.985 1.00 34.50 201 SER A C 1
ATOM 1568 O O . SER A 1 201 ? -25.315 -7.404 23.283 1.00 34.50 201 SER A O 1
ATOM 1570 N N . PRO A 1 202 ? -24.563 -5.289 23.432 1.00 33.62 202 PRO A N 1
ATOM 1571 C CA . PRO A 1 202 ? -24.659 -5.069 21.995 1.00 33.62 202 PRO A CA 1
ATOM 1572 C C . PRO A 1 202 ? -23.839 -6.145 21.267 1.00 33.62 202 PRO A C 1
ATOM 1574 O O . PRO A 1 202 ? -22.680 -6.369 21.642 1.00 33.62 202 PRO A O 1
ATOM 1577 N N . PRO A 1 203 ? -24.414 -6.822 20.252 1.00 36.44 203 PRO A N 1
ATOM 1578 C CA . PRO A 1 203 ? -23.742 -7.907 19.559 1.00 36.44 203 PRO A CA 1
ATOM 1579 C C . PRO A 1 203 ? -22.419 -7.376 19.030 1.00 36.44 203 PRO A C 1
ATOM 1581 O O . PRO A 1 203 ? -22.350 -6.306 18.417 1.00 36.44 203 PRO A O 1
ATOM 1584 N N . SER A 1 204 ? -21.342 -8.090 19.330 1.00 35.84 204 SER A N 1
ATOM 1585 C CA . SER A 1 204 ? -19.995 -7.726 18.931 1.00 35.84 204 SER A CA 1
ATOM 1586 C C . SER A 1 204 ? -19.867 -7.779 17.400 1.00 35.84 204 SER A C 1
ATOM 1588 O O . SER A 1 204 ? -19.410 -8.748 16.815 1.00 35.84 204 SER A O 1
ATOM 1590 N N . LEU A 1 205 ? -20.248 -6.673 16.754 1.00 45.66 205 LEU A N 1
ATOM 1591 C CA . LEU A 1 205 ? -20.156 -6.396 15.324 1.00 45.66 205 LEU A CA 1
ATOM 1592 C C . LEU A 1 205 ? -18.709 -6.401 14.829 1.00 45.66 205 LEU A C 1
ATOM 1594 O O . LEU A 1 205 ? -17.959 -5.444 15.055 1.00 45.66 205 LEU A O 1
ATOM 1598 N N . ILE A 1 206 ? -18.326 -7.460 14.134 1.00 42.88 206 ILE A N 1
ATOM 1599 C CA . ILE A 1 206 ? -17.091 -7.541 13.363 1.00 42.88 206 ILE A CA 1
ATOM 1600 C C . ILE A 1 206 ? -17.551 -7.607 11.920 1.00 42.88 206 ILE A C 1
ATOM 1602 O O . ILE A 1 206 ? -18.166 -8.581 11.501 1.00 42.88 206 ILE A O 1
ATOM 1606 N N . GLY A 1 207 ? -17.244 -6.572 11.142 1.00 38.03 207 GLY A N 1
ATOM 1607 C CA . GLY A 1 207 ? -17.489 -6.575 9.695 1.00 38.03 207 GLY A CA 1
ATOM 1608 C C . GLY A 1 207 ? -16.521 -7.479 8.921 1.00 38.03 207 GLY A C 1
ATOM 1609 O O . GLY A 1 207 ? -16.388 -7.298 7.722 1.00 38.03 207 GLY A O 1
ATOM 1610 N N . GLY A 1 208 ? -15.831 -8.385 9.625 1.00 46.38 208 GLY A N 1
ATOM 1611 C CA . GLY A 1 208 ? -14.780 -9.334 9.244 1.00 46.38 208 GLY A CA 1
ATOM 1612 C C . GLY A 1 208 ? -13.417 -8.742 8.843 1.00 46.38 208 GLY A C 1
ATOM 1613 O O . GLY A 1 208 ? -13.097 -7.633 9.257 1.00 46.38 208 GLY A O 1
ATOM 1614 N N . VAL A 1 209 ? -12.609 -9.552 8.141 1.00 45.25 209 VAL A N 1
ATOM 1615 C CA . VAL A 1 209 ? -11.207 -9.324 7.710 1.00 45.25 209 VAL A CA 1
ATOM 1616 C C . VAL A 1 209 ? -11.052 -9.731 6.247 1.00 45.25 209 VAL A C 1
ATOM 1618 O O . VAL A 1 209 ? -11.613 -10.747 5.869 1.00 45.25 209 VAL A O 1
ATOM 1621 N N . ALA A 1 210 ? -10.378 -8.977 5.386 1.00 41.81 210 ALA A N 1
ATOM 1622 C CA . ALA A 1 210 ? -10.213 -9.299 3.963 1.00 41.81 210 ALA A CA 1
ATOM 1623 C C . ALA A 1 210 ? -8.757 -9.691 3.657 1.00 41.81 210 ALA A C 1
ATOM 1625 O O . ALA A 1 210 ? -7.873 -8.953 4.055 1.00 41.81 210 ALA A O 1
ATOM 1626 N N . TYR A 1 211 ? -8.518 -10.799 2.940 1.00 45.22 211 TYR A N 1
ATOM 1627 C CA . TYR A 1 211 ? -7.222 -11.126 2.314 1.00 45.22 211 TYR A CA 1
ATOM 1628 C C . TYR A 1 211 ? -7.365 -11.454 0.815 1.00 45.22 211 TYR A C 1
ATOM 1630 O O . TYR A 1 211 ? -8.104 -12.379 0.454 1.00 45.22 211 TYR A O 1
ATOM 1638 N N . GLY A 1 212 ? -6.731 -10.673 -0.060 1.00 31.62 212 GLY A N 1
ATOM 1639 C CA . GLY A 1 212 ? -6.726 -10.888 -1.510 1.00 31.62 212 GLY A CA 1
ATOM 1640 C C . GLY A 1 212 ? -5.529 -11.730 -1.954 1.00 31.62 212 GLY A C 1
ATOM 1641 O O . GLY A 1 212 ? -4.398 -11.436 -1.575 1.00 31.62 212 GLY A O 1
ATOM 1642 N N . GLY A 1 213 ? -5.790 -12.761 -2.758 1.00 30.11 213 GLY A N 1
ATOM 1643 C CA . GLY A 1 213 ? -4.795 -13.534 -3.504 1.00 30.11 213 GLY A CA 1
ATOM 1644 C C . GLY A 1 213 ? -5.217 -13.654 -4.959 1.00 30.11 213 GLY A C 1
ATOM 1645 O O . GLY A 1 213 ? -6.446 -13.710 -5.194 1.00 30.11 213 GLY A O 1
#

Mean predicted aligned error: 12.82 Å

Solvent-accessible surface area (backbone atoms only — not comparable to full-atom values): 13454 Å² total; per-residue (Å²): 129,71,54,89,63,68,21,68,48,76,42,78,46,88,88,43,99,64,82,48,76,46,76,47,74,39,71,90,47,52,82,77,82,59,60,59,58,89,69,44,94,76,74,80,75,81,90,77,94,75,82,81,54,51,64,66,48,25,59,50,33,59,67,69,82,37,56,59,49,77,45,83,44,91,81,72,61,69,67,63,53,48,54,53,47,64,54,30,50,94,18,48,72,47,32,57,32,41,34,43,32,41,38,62,61,66,90,52,40,61,61,51,51,52,53,51,45,64,68,42,54,90,60,58,79,43,49,79,43,82,38,52,36,24,49,74,89,79,88,68,87,52,82,62,47,64,55,30,20,50,55,37,46,69,55,47,69,80,43,94,88,56,80,68,44,52,35,84,78,33,46,69,57,30,48,73,72,73,44,58,66,84,80,72,79,76,75,87,71,86,81,87,88,82,92,80,92,75,96,68,78,80,77,88,82,35,47,46,47,44,64,91,129

Radius of gyration: 23.13 Å; Cα contacts (8 Å, |Δi|>4): 263; chains: 1; bounding box: 66×38×71 Å